Protein AF-A0A3B0VQV7-F1 (afdb_monomer_lite)

Radius of gyration: 23.27 Å; chains: 1; bounding box: 45×77×67 Å

Structure (mmCIF, N/CA/C/O backbone):
data_AF-A0A3B0VQV7-F1
#
_entry.id   AF-A0A3B0VQV7-F1
#
loop_
_atom_site.group_PDB
_atom_site.id
_atom_site.type_symbol
_atom_site.label_atom_id
_atom_site.label_alt_id
_atom_site.label_comp_id
_atom_site.label_asym_id
_atom_site.label_entity_id
_atom_site.label_seq_id
_atom_site.pdbx_PDB_ins_code
_atom_site.Cartn_x
_atom_site.Cartn_y
_atom_site.Cartn_z
_atom_site.occupancy
_atom_site.B_iso_or_equiv
_atom_site.auth_seq_id
_atom_site.auth_comp_id
_atom_site.auth_asym_id
_atom_site.auth_atom_id
_atom_site.pdbx_PDB_model_num
ATOM 1 N N . MET A 1 1 ? -0.113 -63.658 49.079 1.00 41.34 1 MET A N 1
ATOM 2 C CA . MET A 1 1 ? -1.237 -63.334 48.169 1.00 41.34 1 MET A CA 1
ATOM 3 C C . MET A 1 1 ? -1.286 -61.806 48.069 1.00 41.34 1 MET A C 1
ATOM 5 O O . MET A 1 1 ? -1.603 -61.178 49.062 1.00 41.34 1 MET A O 1
ATOM 9 N N . LYS A 1 2 ? -0.519 -61.213 47.140 1.00 42.28 2 LYS A N 1
ATOM 10 C CA . LYS A 1 2 ? -0.975 -60.594 45.868 1.00 42.28 2 LYS A CA 1
ATOM 11 C C . LYS A 1 2 ? 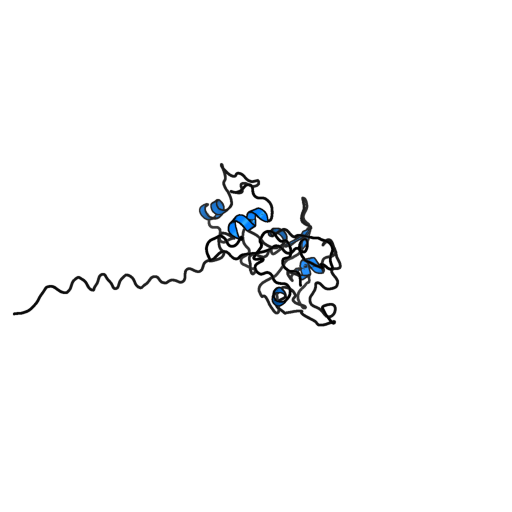-1.984 -59.447 46.095 1.00 42.28 2 LYS A C 1
ATOM 13 O O . LYS A 1 2 ? -3.132 -59.722 46.398 1.00 42.28 2 LYS A O 1
ATOM 18 N N . THR A 1 3 ? -1.515 -58.197 46.225 1.00 46.97 3 THR A N 1
ATOM 19 C CA . THR A 1 3 ? -1.390 -57.153 45.165 1.00 46.97 3 THR A CA 1
ATOM 20 C C . THR A 1 3 ? -2.726 -56.716 44.560 1.00 46.97 3 THR A C 1
ATOM 22 O O . THR A 1 3 ? -3.328 -57.483 43.816 1.00 46.97 3 THR A O 1
ATOM 25 N N . GLY A 1 4 ? -3.139 -55.467 44.812 1.00 47.09 4 GLY A N 1
ATOM 26 C CA . GLY A 1 4 ? -4.343 -54.893 44.203 1.00 47.09 4 GLY A CA 1
ATOM 27 C C . GLY A 1 4 ? -4.611 -53.427 44.553 1.00 47.09 4 GLY A C 1
ATOM 28 O O . GLY A 1 4 ? -5.712 -53.115 44.978 1.00 47.09 4 GLY A O 1
ATOM 29 N N . VAL A 1 5 ? -3.629 -52.530 44.399 1.00 54.12 5 VAL A N 1
ATOM 30 C CA . VAL A 1 5 ? -3.860 -51.068 44.421 1.00 54.12 5 VAL A CA 1
ATOM 31 C C . VAL A 1 5 ? -2.915 -50.402 43.417 1.00 54.12 5 VAL A C 1
ATOM 33 O O . VAL A 1 5 ? -1.968 -49.762 43.829 1.00 54.12 5 VAL A O 1
ATOM 36 N N . PHE A 1 6 ? -3.081 -50.617 42.107 1.00 49.22 6 PHE A N 1
ATOM 37 C CA . PHE A 1 6 ? -2.317 -49.886 41.072 1.00 49.22 6 PHE A CA 1
ATOM 38 C C . PHE A 1 6 ? -2.963 -50.038 39.680 1.00 49.22 6 PHE A C 1
ATOM 40 O O . PHE A 1 6 ? -2.326 -50.531 38.757 1.00 49.22 6 PHE A O 1
ATOM 47 N N . PHE A 1 7 ? -4.242 -49.676 39.496 1.00 48.25 7 PHE A N 1
ATOM 48 C CA . PHE A 1 7 ? -4.838 -49.740 38.143 1.00 48.25 7 PHE A CA 1
ATOM 49 C C . PHE A 1 7 ? -5.772 -48.594 37.730 1.00 48.25 7 PHE A C 1
ATOM 51 O O . PHE A 1 7 ? -6.340 -48.648 36.646 1.00 48.25 7 PHE A O 1
ATOM 58 N N . THR A 1 8 ? -5.906 -47.519 38.512 1.00 48.69 8 THR A N 1
ATOM 59 C CA . THR A 1 8 ? -6.786 -46.388 38.139 1.00 48.69 8 THR A CA 1
ATOM 60 C C . THR A 1 8 ? -6.057 -45.092 37.779 1.00 48.69 8 THR A C 1
ATOM 62 O O . THR A 1 8 ? -6.706 -44.140 37.364 1.00 48.69 8 THR A O 1
ATOM 65 N N . ALA A 1 9 ? -4.722 -45.043 37.845 1.00 46.47 9 ALA A N 1
ATOM 66 C CA . ALA A 1 9 ? -3.957 -43.816 37.580 1.00 46.47 9 ALA A CA 1
ATOM 67 C C . ALA A 1 9 ? -3.357 -43.704 36.161 1.00 46.47 9 ALA A C 1
ATOM 69 O O . ALA A 1 9 ? -2.722 -42.701 35.858 1.00 46.47 9 ALA A O 1
ATOM 70 N N . VAL A 1 10 ? -3.539 -44.700 35.282 1.00 49.69 10 VAL A N 1
ATOM 71 C CA . VAL A 1 10 ? -2.913 -44.690 33.937 1.00 49.69 10 VAL A CA 1
ATOM 72 C C . VAL A 1 10 ? -3.888 -44.265 32.829 1.00 49.69 10 VAL A C 1
ATOM 74 O O . VAL A 1 10 ? -3.460 -43.762 31.796 1.00 49.69 10 VAL A O 1
ATOM 77 N N . LEU A 1 11 ? -5.205 -44.360 33.050 1.00 46.31 11 LEU A N 1
ATOM 78 C CA . LEU A 1 11 ? -6.195 -43.999 32.024 1.00 46.31 11 LEU A CA 1
ATOM 79 C C . LEU A 1 11 ? -6.463 -42.482 31.932 1.00 46.31 11 LEU A C 1
ATOM 81 O O . LEU A 1 11 ? -6.941 -42.007 30.909 1.00 46.31 11 LEU A O 1
ATOM 85 N N . GLY A 1 12 ? -6.117 -41.712 32.970 1.00 42.81 12 GLY A N 1
ATOM 86 C CA . GLY A 1 12 ? -6.294 -40.253 32.992 1.00 42.81 12 GLY A CA 1
ATOM 87 C C . GLY A 1 12 ? -5.183 -39.457 32.297 1.00 42.81 12 GLY A C 1
ATOM 88 O O . GLY A 1 12 ? -5.377 -38.282 32.008 1.00 42.81 12 GLY A O 1
ATOM 89 N N . LEU A 1 13 ? -4.032 -40.077 32.009 1.00 47.97 13 LEU A N 1
ATOM 90 C CA . LEU A 1 13 ? -2.867 -39.378 31.445 1.00 47.97 13 LEU A CA 1
ATOM 91 C C . LEU A 1 13 ? -2.770 -39.489 29.911 1.00 47.97 13 LEU A C 1
ATOM 93 O O . LEU A 1 13 ? -2.028 -38.741 29.285 1.00 47.97 13 LEU A O 1
ATOM 97 N N . LEU A 1 14 ? -3.546 -40.384 29.289 1.00 46.53 14 LEU A N 1
ATOM 98 C CA . LEU A 1 14 ? -3.537 -40.612 27.835 1.00 46.53 14 LEU A CA 1
ATOM 99 C C . LEU A 1 14 ? -4.510 -39.717 27.045 1.00 46.53 14 LEU A C 1
ATOM 101 O O . LEU A 1 14 ? -4.493 -39.740 25.819 1.00 46.53 14 LEU A O 1
ATOM 105 N N . LEU A 1 15 ? -5.327 -38.901 27.719 1.00 49.12 15 LEU A N 1
ATOM 106 C CA . LEU A 1 15 ? -6.290 -37.987 27.081 1.00 49.12 15 LEU A CA 1
ATOM 107 C C . LEU A 1 15 ? -5.759 -36.559 26.855 1.00 49.12 15 LEU A C 1
ATOM 109 O O . LEU A 1 15 ? -6.485 -35.724 26.329 1.00 49.12 15 LEU A O 1
ATOM 113 N N . LEU A 1 16 ? -4.501 -36.273 27.207 1.00 50.09 16 LEU A N 1
ATOM 114 C CA . LEU A 1 16 ? -3.907 -34.932 27.084 1.00 50.09 16 LEU A CA 1
ATOM 115 C C . LEU A 1 16 ? -3.049 -34.723 25.820 1.00 50.09 16 LEU A C 1
ATOM 117 O O . LEU A 1 16 ? -2.469 -33.655 25.662 1.00 50.09 16 LEU A O 1
ATOM 121 N N . PHE A 1 17 ? -2.968 -35.701 24.910 1.00 48.53 17 PHE A N 1
ATOM 122 C CA . PHE A 1 17 ? -2.012 -35.679 23.786 1.00 48.53 17 PHE A CA 1
ATOM 123 C C . PHE A 1 17 ? -2.622 -35.591 22.373 1.00 48.53 17 PHE A C 1
ATOM 125 O O . PHE A 1 17 ? -1.922 -35.850 21.400 1.00 48.53 17 PHE A O 1
ATOM 132 N N . PHE A 1 18 ? -3.895 -35.204 22.223 1.00 49.91 18 PHE A N 1
ATOM 133 C CA . PHE A 1 18 ? -4.566 -35.186 20.907 1.00 49.91 18 PHE A CA 1
ATOM 134 C C . PHE A 1 18 ? -5.220 -33.857 20.513 1.00 49.91 18 PHE A C 1
ATOM 136 O O . PHE A 1 18 ? -6.260 -33.852 19.861 1.00 49.91 18 PHE A O 1
ATOM 143 N N . ILE A 1 19 ? -4.612 -32.718 20.853 1.00 54.81 19 ILE A N 1
ATOM 144 C CA . ILE A 1 19 ? -5.029 -31.438 20.254 1.00 54.81 19 ILE A CA 1
ATOM 145 C C . ILE A 1 19 ? -3.846 -30.501 19.991 1.00 54.81 19 ILE A C 1
ATOM 147 O O . ILE A 1 19 ? -3.893 -29.314 20.281 1.00 54.81 19 ILE A O 1
ATOM 151 N N . SER A 1 20 ? -2.769 -31.007 19.394 1.00 51.72 20 SER A N 1
ATOM 152 C CA . SER A 1 20 ? -1.866 -30.151 18.615 1.00 51.72 20 SER A CA 1
ATOM 153 C C . SER A 1 20 ? -2.365 -30.089 17.172 1.00 51.72 20 SER A C 1
ATOM 155 O O . SER A 1 20 ? -1.686 -30.509 16.238 1.00 51.72 20 SER A O 1
ATOM 157 N N . GLY A 1 21 ? -3.593 -29.591 16.996 1.00 48.25 21 GLY A N 1
ATOM 158 C CA . GLY A 1 21 ? -3.944 -28.960 15.733 1.00 48.25 21 GLY A CA 1
ATOM 159 C C . GLY A 1 21 ? -3.034 -27.748 15.596 1.00 48.25 21 GLY A C 1
ATOM 160 O O . GLY A 1 21 ? -2.920 -26.962 16.536 1.00 48.25 21 GLY A O 1
ATOM 161 N N . ALA A 1 22 ? -2.329 -27.629 14.476 1.00 49.59 22 ALA A N 1
ATOM 162 C CA . ALA A 1 22 ? -1.671 -26.377 14.157 1.00 49.59 22 ALA A CA 1
ATOM 163 C C . ALA A 1 22 ? -2.759 -25.292 14.174 1.00 49.59 22 ALA A C 1
ATOM 165 O O . ALA A 1 22 ? -3.700 -25.352 13.385 1.00 49.59 22 ALA A O 1
ATOM 166 N N . VAL A 1 23 ? -2.672 -24.353 15.115 1.00 42.53 23 VAL A N 1
ATOM 167 C CA . VAL A 1 23 ? -3.435 -23.109 15.041 1.00 42.53 23 VAL A CA 1
ATOM 168 C C . VAL A 1 23 ? -2.688 -22.273 14.023 1.00 42.53 23 VAL A C 1
ATOM 170 O O . VAL A 1 23 ? -1.598 -21.773 14.299 1.00 42.53 23 VAL A O 1
ATOM 173 N N . TRP A 1 24 ? -3.222 -22.221 12.812 1.00 44.25 24 TRP A N 1
ATOM 174 C CA . TRP A 1 24 ? -2.734 -21.298 11.810 1.00 44.25 24 TRP A CA 1
ATOM 175 C C . TRP A 1 24 ? -3.288 -19.940 12.241 1.00 44.25 24 TRP A C 1
ATOM 177 O O . TRP A 1 24 ? -4.488 -19.795 12.477 1.00 44.25 24 TRP A O 1
ATOM 187 N N . ALA A 1 25 ? -2.404 -18.975 12.493 1.00 47.88 25 ALA A N 1
ATOM 188 C CA . ALA A 1 25 ? -2.816 -17.596 12.706 1.00 47.88 25 ALA A CA 1
ATOM 189 C C . ALA A 1 25 ? -3.232 -17.053 11.339 1.00 47.88 25 ALA A C 1
ATOM 191 O O . ALA A 1 25 ? -2.455 -16.379 10.665 1.00 47.88 25 ALA A O 1
ATOM 192 N N . ASP A 1 26 ? -4.422 -17.442 10.894 1.00 52.44 26 ASP A N 1
ATOM 193 C CA . ASP A 1 26 ? -4.975 -17.021 9.620 1.00 52.44 26 ASP A CA 1
ATOM 194 C C . ASP A 1 26 ? -5.234 -15.510 9.718 1.00 52.44 26 ASP A C 1
ATOM 196 O O . ASP A 1 26 ? -6.220 -15.059 10.286 1.00 52.44 26 ASP A O 1
ATOM 200 N N . ALA A 1 27 ? -4.270 -14.727 9.231 1.00 60.09 27 ALA A N 1
ATOM 201 C CA . ALA A 1 27 ? -4.374 -13.303 8.923 1.00 60.09 27 ALA A CA 1
ATOM 202 C C . ALA A 1 27 ? -4.687 -12.309 10.066 1.00 60.09 27 ALA A C 1
ATOM 204 O O . ALA A 1 27 ? -5.164 -11.215 9.790 1.00 60.09 27 ALA A O 1
ATOM 205 N N . GLY A 1 28 ? -4.344 -12.577 11.332 1.00 72.12 28 GLY A N 1
ATOM 206 C CA . GLY A 1 28 ? -4.517 -11.569 12.399 1.00 72.12 28 GLY A CA 1
ATOM 207 C C . GLY A 1 28 ? -5.947 -10.980 12.422 1.00 72.12 28 GLY A C 1
ATOM 208 O O . GLY A 1 28 ? -6.891 -11.678 12.075 1.00 72.12 28 GLY A O 1
ATOM 209 N N . PRO A 1 29 ? -6.164 -9.713 12.808 1.00 81.44 29 PRO A N 1
ATOM 210 C CA . PRO A 1 29 ? -7.497 -9.099 12.748 1.00 81.44 29 PRO A CA 1
ATOM 211 C C . PRO A 1 29 ? -7.917 -8.623 11.339 1.00 81.44 29 PRO A C 1
ATOM 213 O O . PRO A 1 29 ? -8.959 -7.975 11.201 1.00 81.44 29 PRO A O 1
ATOM 216 N N . HIS A 1 30 ? -7.110 -8.888 10.303 1.00 85.94 30 HIS A N 1
ATOM 217 C CA . HIS A 1 30 ? -7.338 -8.386 8.948 1.00 85.94 30 HIS A CA 1
ATOM 218 C C . HIS A 1 30 ? -8.076 -9.421 8.094 1.00 85.94 30 HIS A C 1
ATOM 220 O O . HIS A 1 30 ? -7.511 -10.432 7.676 1.00 85.94 30 HIS A O 1
ATOM 226 N N . GLY A 1 31 ? -9.335 -9.133 7.771 1.00 82.81 31 GLY A N 1
ATOM 227 C CA . GLY A 1 31 ? -10.187 -10.041 7.004 1.00 82.81 31 GLY A CA 1
ATOM 228 C C . GLY A 1 31 ? -10.733 -11.217 7.809 1.00 82.81 31 GLY A C 1
ATOM 229 O O . GLY A 1 31 ? -10.646 -11.261 9.032 1.00 82.81 31 GLY A O 1
ATOM 230 N N . GLY A 1 32 ? -11.395 -12.147 7.112 1.00 78.31 32 GLY A N 1
ATOM 231 C CA . GLY A 1 32 ? -12.026 -13.307 7.753 1.00 78.31 32 GLY A CA 1
ATOM 232 C C . GLY A 1 32 ? -13.219 -12.960 8.652 1.00 78.31 32 GLY A C 1
ATOM 233 O O . GLY A 1 32 ? -13.565 -13.742 9.537 1.00 78.31 32 GLY A O 1
ATOM 234 N N . TYR A 1 33 ? -13.852 -11.799 8.448 1.00 83.56 33 TYR A N 1
ATOM 235 C CA . TYR A 1 33 ? -15.005 -11.390 9.246 1.00 83.56 33 TYR A CA 1
ATOM 236 C C . TYR A 1 33 ? -16.173 -12.355 9.057 1.00 83.56 33 TYR A C 1
ATOM 238 O O . TYR A 1 33 ? -16.560 -12.693 7.937 1.00 83.56 33 TYR A O 1
ATOM 246 N N . THR A 1 34 ? -16.742 -12.772 10.181 1.00 82.62 34 THR A N 1
ATOM 247 C CA . THR A 1 34 ? -18.000 -13.518 10.231 1.00 82.62 34 THR A CA 1
ATOM 248 C C . THR A 1 34 ? -19.103 -12.592 10.736 1.00 82.62 34 THR A C 1
ATOM 250 O O . THR A 1 34 ? -18.857 -11.423 11.031 1.00 82.62 34 THR A O 1
ATOM 253 N N . ASP A 1 35 ? -20.316 -13.110 10.898 1.00 79.81 35 ASP A N 1
ATOM 254 C CA . ASP A 1 35 ? -21.436 -12.335 11.441 1.00 79.81 35 ASP A CA 1
ATOM 255 C C . ASP A 1 35 ? -21.260 -11.963 12.933 1.00 79.81 35 ASP A C 1
ATOM 257 O O . ASP A 1 35 ? -22.113 -11.279 13.507 1.00 79.81 35 ASP A O 1
ATOM 261 N N . THR A 1 36 ? -20.178 -12.405 13.593 1.00 77.31 36 THR A N 1
ATOM 262 C CA . THR A 1 36 ? -19.868 -12.025 14.976 1.00 77.31 36 THR A CA 1
ATOM 263 C C . THR A 1 36 ? -19.058 -10.721 15.039 1.00 77.31 36 THR A C 1
AT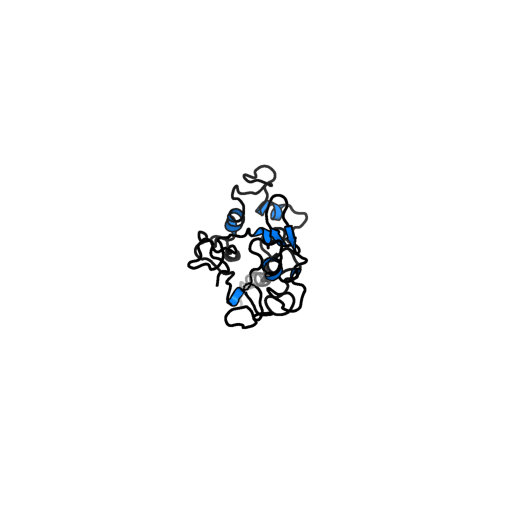OM 265 O O . THR A 1 36 ? -18.087 -10.540 14.303 1.00 77.31 36 THR A O 1
ATOM 268 N N . PRO A 1 37 ? -19.413 -9.789 15.943 1.00 77.94 37 PRO A N 1
ATOM 269 C CA . PRO A 1 37 ? -18.809 -8.457 15.974 1.00 77.94 37 PRO A CA 1
ATOM 270 C C . PRO A 1 37 ? -17.413 -8.421 16.611 1.00 77.94 37 PRO A C 1
ATOM 272 O O . PRO A 1 37 ? -16.779 -7.367 16.596 1.00 77.94 37 PRO A O 1
ATOM 275 N N . ASP A 1 38 ? -16.934 -9.523 17.190 1.00 85.31 38 ASP A N 1
ATOM 276 C CA . ASP A 1 38 ? -15.722 -9.533 18.018 1.00 85.31 38 ASP A CA 1
ATOM 277 C C . ASP A 1 38 ? -14.469 -9.150 17.219 1.00 85.31 38 ASP A C 1
ATOM 279 O O . ASP A 1 38 ? -13.666 -8.347 17.691 1.00 85.31 38 ASP A O 1
ATOM 283 N N . ALA A 1 39 ? -14.338 -9.644 15.983 1.00 85.62 39 ALA A N 1
ATOM 284 C CA . ALA A 1 39 ? -13.231 -9.279 15.095 1.00 85.62 39 ALA A CA 1
ATOM 285 C C . ALA A 1 39 ? -13.305 -7.803 14.666 1.00 85.62 39 ALA A C 1
ATOM 287 O O . ALA A 1 39 ? -12.296 -7.104 14.607 1.00 85.62 39 ALA A O 1
ATOM 288 N N . CYS A 1 40 ? -14.517 -7.288 14.442 1.00 90.06 40 CYS A N 1
ATOM 289 C CA . CYS A 1 40 ? -14.736 -5.876 14.134 1.00 90.06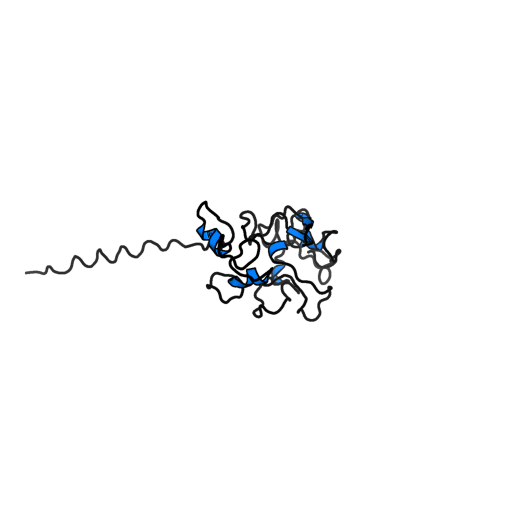 40 CYS A CA 1
ATOM 290 C C . CYS A 1 40 ? -14.342 -4.991 15.325 1.00 90.06 40 CYS A C 1
ATOM 292 O O . CYS A 1 40 ? -13.790 -3.907 15.140 1.00 90.06 40 CYS A O 1
ATOM 294 N N . ALA A 1 41 ? -14.606 -5.464 16.549 1.00 90.50 41 ALA A N 1
ATOM 295 C CA . ALA A 1 41 ? -14.323 -4.750 17.787 1.00 90.50 41 ALA A CA 1
ATOM 296 C C . ALA A 1 41 ? -12.821 -4.576 18.069 1.00 90.50 41 ALA A C 1
ATOM 298 O O . ALA A 1 41 ? -12.447 -3.712 18.871 1.00 90.50 41 ALA A O 1
ATOM 299 N N . THR A 1 42 ? -11.964 -5.348 17.388 1.00 89.31 42 THR A N 1
ATOM 300 C CA . THR A 1 42 ? -10.508 -5.190 17.445 1.00 89.31 42 THR A CA 1
ATOM 301 C C . THR A 1 42 ? -10.055 -3.832 16.919 1.00 89.31 42 THR A C 1
ATOM 303 O O . THR A 1 42 ? -9.107 -3.276 17.464 1.00 89.31 42 THR A O 1
ATOM 306 N N . CYS A 1 43 ? -10.747 -3.269 15.924 1.00 92.31 43 CYS A N 1
ATOM 307 C CA . CYS A 1 43 ? -10.421 -1.956 15.359 1.00 92.31 43 CYS A CA 1
ATOM 308 C C . CYS A 1 43 ? -11.521 -0.920 15.603 1.00 92.31 43 CYS A C 1
ATOM 310 O O . CYS A 1 43 ? -11.212 0.253 15.791 1.00 92.31 43 CYS A O 1
ATOM 312 N N . HIS A 1 44 ? -12.794 -1.327 15.634 1.00 94.00 44 HIS A N 1
ATOM 313 C CA . HIS A 1 44 ? -13.934 -0.416 15.701 1.00 94.00 44 HIS A CA 1
ATOM 314 C C . HIS A 1 44 ? -14.692 -0.476 17.033 1.00 94.00 44 HIS A C 1
ATOM 316 O O . HIS A 1 44 ? -14.987 -1.542 17.558 1.00 94.00 44 HIS A O 1
ATOM 322 N N . ARG A 1 45 ? -15.101 0.672 17.583 1.00 94.50 45 ARG A N 1
ATOM 323 C CA . ARG A 1 45 ? -15.925 0.760 18.802 1.00 94.50 45 ARG A CA 1
ATOM 324 C C . ARG A 1 45 ? -17.142 1.646 18.573 1.00 94.50 45 ARG A C 1
ATOM 326 O O . ARG A 1 45 ? -17.050 2.864 18.576 1.00 94.50 45 ARG A O 1
ATOM 333 N N . THR A 1 46 ? -18.319 1.039 18.457 1.00 92.94 46 THR A N 1
ATOM 334 C CA . THR A 1 46 ? -19.547 1.740 18.041 1.00 92.94 46 THR A CA 1
ATOM 335 C C . THR A 1 46 ? -19.935 2.934 18.916 1.00 92.94 46 THR A C 1
ATOM 337 O O . THR A 1 46 ? -20.348 3.959 18.387 1.00 92.94 46 THR A O 1
ATOM 340 N N . HIS A 1 47 ? -19.804 2.826 20.242 1.00 95.44 47 HIS A N 1
ATOM 341 C CA . HIS A 1 47 ? -20.242 3.882 21.172 1.00 95.44 47 HIS A CA 1
ATOM 342 C C . HIS A 1 47 ? -19.101 4.643 21.847 1.00 95.44 47 HIS A C 1
ATOM 344 O O . HIS A 1 47 ? -19.324 5.716 22.395 1.00 95.44 47 HIS A O 1
ATOM 350 N N . THR A 1 48 ? -17.902 4.065 21.872 1.00 96.31 48 THR A N 1
ATOM 351 C CA . THR A 1 48 ? -16.788 4.553 22.699 1.00 96.31 48 THR A CA 1
ATOM 352 C C . THR A 1 48 ? -15.512 4.744 21.892 1.00 96.31 48 THR A C 1
ATOM 354 O O . THR A 1 48 ? -14.433 4.753 22.476 1.00 96.31 48 THR A O 1
ATOM 357 N N . ALA A 1 49 ? -15.609 4.799 20.564 1.00 96.50 49 ALA A N 1
ATOM 358 C CA . ALA A 1 49 ? -14.461 5.073 19.716 1.00 96.50 49 ALA A CA 1
ATOM 359 C C . ALA A 1 49 ? -13.899 6.470 20.003 1.00 96.50 49 ALA A C 1
ATOM 361 O O . ALA A 1 49 ? -14.652 7.442 19.914 1.00 96.50 49 ALA A O 1
ATOM 362 N N . PRO A 1 50 ? -12.601 6.583 20.325 1.00 96.12 50 PRO A N 1
ATOM 363 C CA . PRO A 1 50 ? -11.932 7.874 20.409 1.00 96.12 50 PRO A CA 1
ATOM 364 C C . PRO A 1 50 ? -11.589 8.453 19.024 1.00 96.12 50 PRO A C 1
ATOM 366 O O . PRO A 1 50 ? -11.510 9.671 18.888 1.00 96.12 50 PRO A O 1
ATOM 369 N N . GLY A 1 51 ? -11.411 7.611 17.998 1.00 94.94 51 GLY A N 1
ATOM 370 C CA . GLY A 1 51 ? -10.990 8.033 16.663 1.00 94.94 51 GLY A CA 1
ATOM 371 C C . GLY A 1 51 ? -12.124 8.215 15.647 1.00 94.94 51 GLY A C 1
ATOM 372 O O . GLY A 1 51 ? -13.253 7.740 15.836 1.00 94.94 51 GLY A O 1
ATOM 373 N N . PRO A 1 52 ? -11.835 8.870 14.505 1.00 91.88 52 PRO A N 1
ATOM 374 C CA . PRO A 1 52 ? -12.777 8.971 13.395 1.00 91.88 52 PRO A CA 1
ATOM 375 C C . PRO A 1 52 ? -13.131 7.581 12.848 1.00 91.88 52 PRO A C 1
ATOM 377 O O . PRO A 1 52 ? -12.382 6.625 13.014 1.00 91.88 52 PRO A O 1
ATOM 380 N N . ARG A 1 53 ? -14.274 7.459 12.156 1.00 92.69 53 ARG A N 1
ATOM 381 C CA . ARG A 1 53 ? -14.750 6.179 11.575 1.00 92.69 53 ARG A CA 1
ATOM 382 C C . ARG A 1 53 ? -14.867 5.046 12.605 1.00 92.69 53 ARG A C 1
ATOM 384 O O . ARG A 1 53 ? -14.706 3.875 12.279 1.00 92.69 53 ARG A O 1
ATOM 391 N N . LEU A 1 54 ? -15.185 5.411 13.846 1.00 95.75 54 LEU A N 1
ATOM 392 C CA . LEU A 1 54 ? -15.332 4.496 14.972 1.00 95.75 54 LEU A CA 1
ATOM 393 C C . LEU A 1 54 ? -14.040 3.756 15.347 1.00 95.75 54 LEU A C 1
ATOM 395 O O . LEU A 1 54 ? -14.143 2.695 15.947 1.00 95.75 54 LEU A O 1
ATOM 399 N N . LEU A 1 55 ? -12.850 4.262 15.018 1.00 95.19 55 LEU A N 1
ATOM 400 C CA . LEU A 1 55 ? -11.603 3.594 15.397 1.00 95.19 55 LEU A CA 1
ATOM 401 C C . LEU A 1 55 ? -11.407 3.592 16.921 1.00 95.19 55 LEU A C 1
ATOM 403 O O . LEU A 1 55 ? -11.718 4.562 17.613 1.00 95.19 55 LEU A O 1
ATOM 407 N N . ASN A 1 56 ? -10.901 2.480 17.453 1.00 94.31 56 ASN A N 1
ATOM 408 C CA . ASN A 1 56 ? -10.684 2.248 18.884 1.00 94.31 56 ASN A CA 1
ATOM 409 C C . ASN A 1 56 ? -9.479 3.011 19.469 1.00 94.31 56 ASN A C 1
ATOM 411 O O . ASN A 1 56 ? -9.241 2.930 20.673 1.00 94.31 56 ASN A O 1
ATOM 415 N N . SER A 1 57 ? -8.766 3.755 18.628 1.00 94.75 57 SER A N 1
ATOM 416 C CA . SER A 1 57 ? -7.650 4.640 18.945 1.00 94.75 57 SER A CA 1
ATOM 417 C C . SER A 1 57 ? -7.861 5.974 18.221 1.00 94.75 57 SER A C 1
ATOM 419 O O . SER A 1 57 ? -8.510 6.017 17.177 1.00 94.75 57 SER A O 1
ATOM 421 N N . ASP A 1 58 ? -7.364 7.060 18.803 1.00 95.75 58 ASP A N 1
ATOM 422 C CA . ASP A 1 58 ? -7.300 8.397 18.208 1.00 95.75 58 ASP A CA 1
ATOM 423 C C . ASP A 1 58 ? -6.100 8.585 17.263 1.00 95.75 58 ASP A C 1
ATOM 425 O O . ASP A 1 58 ? -6.053 9.594 16.559 1.00 95.75 58 ASP A O 1
ATOM 429 N N . ALA A 1 59 ? -5.189 7.605 17.189 1.00 93.88 59 ALA A N 1
ATOM 430 C CA . ALA A 1 59 ? -4.108 7.552 16.210 1.00 93.88 59 ALA A CA 1
ATOM 431 C C . ALA A 1 59 ? -4.652 7.643 14.776 1.00 93.88 59 ALA A C 1
ATOM 433 O O . ALA A 1 59 ? -5.699 7.074 14.441 1.00 93.88 59 ALA A O 1
ATOM 434 N N . THR A 1 60 ? -3.929 8.348 13.904 1.00 90.69 60 THR A N 1
ATOM 435 C CA . THR A 1 60 ? -4.402 8.640 12.541 1.00 90.69 60 THR A CA 1
ATOM 436 C C . THR A 1 60 ? -3.439 8.155 11.464 1.00 90.69 60 THR A C 1
ATOM 438 O O . THR A 1 60 ? -2.232 8.077 11.667 1.00 90.69 60 THR A O 1
ATOM 441 N N . GLY A 1 61 ? -3.973 7.816 10.286 1.00 90.25 61 GLY A N 1
ATOM 442 C CA . GLY A 1 61 ? -3.152 7.358 9.160 1.00 90.25 61 GLY A CA 1
ATOM 443 C C . GLY A 1 61 ? -2.344 6.104 9.506 1.00 90.25 61 GLY A C 1
ATOM 444 O O . GLY A 1 61 ? -2.896 5.148 10.050 1.00 90.25 61 GLY A O 1
ATOM 445 N N . ASN A 1 62 ? -1.046 6.124 9.195 1.00 90.69 62 ASN A N 1
ATOM 446 C CA . ASN A 1 62 ? -0.130 5.009 9.461 1.00 90.69 62 ASN A CA 1
ATOM 447 C C . ASN A 1 62 ? 0.071 4.753 10.962 1.00 90.69 62 ASN A C 1
ATOM 449 O O . ASN A 1 62 ? 0.282 3.610 11.359 1.00 90.69 62 ASN A O 1
ATOM 453 N N . GLU A 1 63 ? -0.073 5.775 11.812 1.00 90.56 63 GLU A N 1
ATOM 454 C CA . GLU A 1 63 ? 0.077 5.641 13.267 1.00 90.56 63 GLU A CA 1
ATOM 455 C C . GLU A 1 63 ? -0.905 4.614 13.846 1.00 90.56 63 GLU A C 1
ATOM 457 O O . GLU A 1 63 ? -0.551 3.824 14.721 1.00 90.56 63 GLU A O 1
ATOM 462 N N . PHE A 1 64 ? -2.124 4.549 13.296 1.00 92.44 64 PHE A N 1
ATOM 463 C CA . PHE A 1 64 ? -3.098 3.535 13.691 1.00 92.44 64 PHE A CA 1
ATOM 464 C C . PHE A 1 64 ? -2.584 2.116 13.410 1.00 92.44 64 PHE A C 1
ATOM 466 O O . PHE A 1 64 ? -2.733 1.227 14.247 1.00 92.44 64 PHE A O 1
ATOM 473 N N . CYS A 1 65 ? -1.936 1.897 12.263 1.00 90.44 65 CYS A N 1
ATOM 474 C CA . CYS A 1 65 ? -1.349 0.607 11.895 1.00 90.44 65 CYS A CA 1
ATOM 475 C C . CYS A 1 65 ? -0.229 0.213 12.871 1.00 90.44 65 CYS A C 1
ATOM 477 O O . CYS A 1 65 ? -0.138 -0.942 13.297 1.00 90.44 65 CYS A O 1
ATOM 479 N N . TYR A 1 66 ? 0.576 1.190 13.293 1.00 89.00 66 TYR A N 1
ATOM 480 C CA . TYR A 1 66 ? 1.663 0.988 14.247 1.00 89.00 66 TYR A CA 1
ATOM 481 C C . TYR A 1 66 ? 1.190 0.692 15.674 1.00 89.00 66 TYR A C 1
ATOM 483 O O . TYR A 1 66 ? 1.965 0.149 16.454 1.00 89.00 66 TYR A O 1
ATOM 491 N N . THR A 1 67 ? -0.085 0.902 16.023 1.00 89.31 67 THR A N 1
ATOM 492 C CA . THR A 1 67 ? -0.623 0.421 17.316 1.00 89.31 67 THR A CA 1
ATOM 493 C C . THR A 1 67 ? -0.467 -1.094 17.494 1.00 89.31 67 THR A C 1
ATOM 495 O O . THR A 1 67 ? -0.363 -1.573 18.623 1.00 89.31 67 THR A O 1
ATOM 498 N N . CYS A 1 68 ? -0.413 -1.842 16.384 1.00 88.31 68 CYS A N 1
ATOM 499 C CA . CYS A 1 68 ? -0.154 -3.279 16.368 1.00 88.31 68 CYS A CA 1
ATOM 500 C C . CYS A 1 68 ? 1.204 -3.620 15.735 1.00 88.31 68 CYS A C 1
ATOM 502 O O . CYS A 1 68 ? 1.913 -4.489 16.240 1.00 88.31 68 CYS A O 1
ATOM 504 N N . HIS A 1 69 ? 1.583 -2.945 14.645 1.00 87.19 69 HIS A N 1
ATOM 505 C CA . HIS A 1 69 ? 2.756 -3.284 13.830 1.00 87.19 69 HIS A CA 1
ATOM 506 C C . HIS A 1 69 ? 4.072 -2.599 14.255 1.00 87.19 69 HIS A C 1
ATOM 508 O O . HIS A 1 69 ? 4.992 -2.481 13.453 1.00 87.19 69 HIS A O 1
ATOM 514 N N . ASN A 1 70 ? 4.190 -2.173 15.515 1.00 84.12 70 ASN A N 1
ATOM 515 C CA . ASN A 1 70 ? 5.387 -1.513 16.068 1.00 84.12 70 ASN A CA 1
ATOM 516 C C . ASN A 1 70 ? 6.432 -2.466 16.684 1.00 84.12 70 ASN A C 1
ATOM 518 O O . ASN A 1 70 ? 7.372 -2.012 17.328 1.00 84.12 70 ASN A O 1
ATOM 522 N N . GLY A 1 71 ? 6.231 -3.784 16.603 1.00 80.06 71 GLY A N 1
ATOM 523 C CA . GLY A 1 71 ? 7.143 -4.772 17.201 1.00 80.06 71 GLY A CA 1
ATOM 524 C C . GLY A 1 71 ? 7.033 -4.966 18.712 1.00 80.06 71 GLY A C 1
ATOM 525 O O . GLY A 1 71 ? 7.778 -5.765 19.272 1.00 80.06 71 GLY A O 1
ATOM 526 N N . THR A 1 72 ? 6.082 -4.304 19.374 1.00 78.88 72 THR A N 1
ATOM 527 C CA . THR A 1 72 ? 5.794 -4.496 20.810 1.00 78.88 72 THR A CA 1
ATOM 528 C C . THR A 1 72 ? 4.605 -5.429 21.076 1.00 78.88 72 THR A C 1
ATOM 530 O O . THR A 1 72 ? 4.330 -5.776 22.225 1.00 78.88 72 THR A O 1
ATOM 533 N N . GLY A 1 73 ? 3.895 -5.840 20.018 1.00 67.56 73 GLY A N 1
ATOM 534 C CA . GLY A 1 73 ? 2.764 -6.767 20.076 1.00 67.56 73 GLY A CA 1
ATOM 535 C C . GLY A 1 73 ? 3.158 -8.227 20.340 1.00 67.56 73 GLY A C 1
ATOM 536 O O . GLY A 1 73 ? 4.316 -8.563 20.580 1.00 67.56 73 GLY A O 1
ATOM 537 N N . ALA A 1 74 ? 2.174 -9.130 20.290 1.00 66.00 74 ALA A N 1
ATOM 538 C CA . ALA A 1 74 ? 2.433 -10.570 20.354 1.00 66.00 74 ALA A CA 1
ATOM 539 C C . ALA A 1 74 ? 3.407 -10.999 19.238 1.00 66.00 74 ALA A C 1
ATOM 541 O O . ALA A 1 74 ? 3.348 -10.450 18.142 1.00 66.00 74 ALA A O 1
ATOM 542 N N . SER A 1 75 ? 4.240 -12.026 19.472 1.00 58.88 75 SER A N 1
ATOM 543 C CA . SER A 1 75 ? 5.267 -12.500 18.514 1.00 58.88 75 SER A CA 1
ATOM 544 C C . SER A 1 75 ? 4.771 -12.821 17.096 1.00 58.88 75 SER A C 1
ATOM 546 O O . SER A 1 75 ? 5.594 -13.004 16.207 1.00 58.88 75 SER A O 1
ATOM 548 N N . ALA A 1 76 ? 3.459 -12.929 16.877 1.00 69.56 76 ALA A N 1
ATOM 549 C CA . ALA A 1 76 ? 2.867 -13.187 15.569 1.00 69.56 76 ALA A CA 1
ATOM 550 C C . ALA A 1 76 ? 2.597 -11.918 14.733 1.00 69.56 76 ALA A C 1
ATOM 552 O O . ALA A 1 76 ? 2.301 -12.047 13.547 1.00 69.56 76 ALA A O 1
ATOM 553 N N . THR A 1 77 ? 2.676 -10.710 15.305 1.00 79.75 77 THR A N 1
ATOM 554 C CA . THR A 1 77 ? 2.436 -9.471 14.551 1.00 79.75 77 THR A CA 1
ATOM 555 C C . THR A 1 77 ? 3.723 -9.024 13.853 1.00 79.75 77 THR A C 1
ATOM 557 O O . THR A 1 77 ? 4.706 -8.741 14.540 1.00 79.75 77 THR A O 1
ATOM 560 N N . PRO A 1 78 ? 3.757 -8.940 12.509 1.00 79.31 78 PRO A N 1
ATOM 561 C CA . PRO A 1 78 ? 4.946 -8.485 11.802 1.00 79.31 78 PRO A CA 1
ATOM 562 C C . PRO A 1 78 ? 5.206 -7.008 12.102 1.00 79.31 78 PRO A C 1
ATOM 564 O O . PRO A 1 78 ? 4.265 -6.218 12.188 1.00 79.31 78 PRO A O 1
ATOM 567 N N . VAL A 1 79 ? 6.474 -6.629 12.219 1.00 81.19 79 VAL A N 1
ATOM 568 C CA . VAL A 1 79 ? 6.862 -5.214 12.180 1.00 81.19 79 VAL A CA 1
ATOM 569 C C . VAL A 1 79 ? 6.895 -4.781 10.727 1.00 81.19 79 VAL A C 1
ATOM 571 O O . VAL A 1 79 ? 7.415 -5.507 9.877 1.00 81.19 79 VAL A O 1
ATOM 574 N N . VAL A 1 80 ? 6.311 -3.624 10.446 1.00 81.62 80 VAL A N 1
ATOM 575 C CA . VAL A 1 80 ? 6.211 -3.078 9.092 1.00 81.62 80 VAL A CA 1
ATOM 576 C C . VAL A 1 80 ? 6.673 -1.629 9.102 1.00 81.62 80 VAL A C 1
ATOM 578 O O . VAL A 1 80 ? 6.530 -0.948 10.114 1.00 81.62 80 VAL A O 1
ATOM 581 N N . SER A 1 81 ? 7.188 -1.168 7.968 1.00 82.94 81 SER A N 1
ATOM 582 C CA . SER A 1 81 ? 7.444 0.247 7.706 1.00 82.94 81 SER A CA 1
ATOM 583 C C . SER A 1 81 ? 6.653 0.673 6.472 1.00 82.94 81 SER A C 1
ATOM 585 O O . SER A 1 81 ? 6.192 -0.169 5.690 1.00 82.94 81 SER A O 1
ATOM 587 N N . THR A 1 82 ? 6.447 1.976 6.329 1.00 86.12 82 THR A N 1
ATOM 588 C CA . THR A 1 82 ? 5.847 2.537 5.124 1.00 86.12 82 THR A CA 1
ATOM 589 C C . THR A 1 82 ? 6.878 2.634 3.999 1.00 86.12 82 THR A C 1
ATOM 591 O O . THR A 1 82 ? 8.077 2.690 4.244 1.00 86.12 82 THR A O 1
ATOM 594 N N . HIS A 1 83 ? 6.407 2.670 2.755 1.00 88.31 83 HIS A N 1
ATOM 595 C CA . HIS A 1 83 ? 7.249 3.016 1.618 1.00 88.31 83 HIS A CA 1
ATOM 596 C C . HIS A 1 83 ? 7.455 4.540 1.620 1.00 88.31 83 HIS A C 1
ATOM 598 O O . HIS A 1 83 ? 6.521 5.291 1.315 1.00 88.31 83 HIS A O 1
ATOM 604 N N . ALA A 1 84 ? 8.646 4.987 2.014 1.00 88.69 84 ALA A N 1
ATOM 605 C CA . ALA A 1 84 ? 8.981 6.395 2.213 1.00 88.69 84 ALA A CA 1
ATOM 606 C C . ALA A 1 84 ? 10.493 6.637 2.127 1.00 88.69 84 ALA A C 1
ATOM 608 O O . ALA A 1 84 ? 11.277 5.705 2.264 1.00 88.69 84 ALA A O 1
ATOM 609 N N . ASN A 1 85 ? 10.897 7.887 1.898 1.00 87.88 85 ASN A N 1
ATOM 610 C CA . ASN A 1 85 ? 12.309 8.275 1.797 1.00 87.88 85 ASN A CA 1
ATOM 611 C C . ASN A 1 85 ? 12.659 9.558 2.570 1.00 87.88 85 ASN A C 1
ATOM 613 O O . ASN A 1 85 ? 13.714 10.151 2.339 1.00 87.88 85 ASN A O 1
ATOM 617 N N . THR A 1 86 ? 11.764 10.023 3.438 1.00 88.94 86 THR A N 1
ATOM 618 C CA . THR A 1 86 ? 11.894 11.276 4.194 1.00 88.94 86 THR A CA 1
ATOM 619 C C . THR A 1 86 ? 13.081 11.245 5.154 1.00 88.94 86 THR A C 1
ATOM 621 O O . THR A 1 86 ? 13.744 12.272 5.302 1.00 88.94 86 THR A O 1
ATOM 624 N N . ASP A 1 87 ? 13.402 10.076 5.713 1.00 86.88 87 ASP A N 1
ATOM 625 C CA . ASP A 1 87 ? 14.573 9.865 6.576 1.00 86.88 87 ASP A CA 1
ATOM 626 C C . ASP A 1 87 ? 15.711 9.093 5.884 1.00 86.88 87 ASP A C 1
ATOM 628 O O . ASP A 1 87 ? 16.764 8.847 6.477 1.00 86.88 87 ASP A O 1
ATOM 632 N N . PHE A 1 88 ? 15.551 8.762 4.598 1.00 85.19 88 PHE A N 1
ATOM 633 C CA . PHE A 1 88 ? 16.556 8.020 3.847 1.00 85.19 88 PHE A CA 1
ATOM 634 C C . PHE A 1 88 ? 17.722 8.921 3.416 1.00 85.19 88 PHE A C 1
ATOM 636 O O . PHE A 1 88 ? 17.582 9.853 2.614 1.00 85.19 88 PHE A O 1
ATOM 643 N N . ALA A 1 89 ? 18.917 8.628 3.933 1.00 82.19 89 ALA A N 1
ATOM 644 C CA . ALA A 1 89 ? 20.118 9.374 3.589 1.00 82.19 89 ALA A CA 1
ATOM 645 C C . ALA A 1 89 ? 20.489 9.173 2.109 1.00 82.19 89 ALA A C 1
ATOM 647 O O . ALA A 1 89 ? 20.772 8.060 1.676 1.00 82.19 89 ALA A O 1
ATOM 648 N N . ASN A 1 90 ? 20.621 10.277 1.366 1.00 82.19 90 ASN A N 1
ATOM 649 C CA . ASN A 1 90 ? 20.945 10.302 -0.070 1.00 82.19 90 ASN A CA 1
ATOM 650 C C . ASN A 1 90 ? 19.817 9.813 -0.996 1.00 82.19 90 ASN A C 1
ATOM 652 O O . ASN A 1 90 ? 20.105 9.254 -2.054 1.00 82.19 90 ASN A O 1
ATOM 656 N N . SER A 1 91 ? 18.554 10.061 -0.637 1.00 80.00 91 SER A N 1
ATOM 657 C CA . SER A 1 91 ? 17.427 9.857 -1.553 1.00 80.00 91 SER A CA 1
ATOM 658 C C . SER A 1 91 ? 17.649 10.565 -2.897 1.00 80.00 91 SER A C 1
ATOM 660 O O . SER A 1 91 ? 18.075 11.724 -2.961 1.00 80.00 91 SER A O 1
ATOM 662 N N . ALA A 1 92 ? 17.405 9.836 -3.989 1.00 79.94 92 ALA A N 1
ATOM 663 C CA . ALA A 1 92 ? 17.516 10.364 -5.348 1.00 79.94 92 ALA A CA 1
ATOM 664 C C . ALA A 1 92 ? 16.221 11.075 -5.780 1.00 79.94 92 ALA A C 1
ATOM 666 O O . ALA A 1 92 ? 16.245 11.990 -6.607 1.00 79.94 92 ALA A O 1
ATOM 667 N N . GLU A 1 93 ? 15.094 10.664 -5.205 1.00 80.62 93 GLU A N 1
ATOM 668 C CA . GLU A 1 93 ? 13.757 11.184 -5.443 1.00 80.62 93 GLU A CA 1
ATOM 669 C C . GLU A 1 93 ? 13.411 12.319 -4.468 1.00 80.62 93 GLU A C 1
ATOM 671 O O . GLU A 1 93 ? 14.027 12.498 -3.418 1.00 80.62 93 GLU A O 1
ATOM 676 N N . ALA A 1 94 ? 12.372 13.091 -4.799 1.00 86.06 94 ALA A N 1
ATOM 677 C CA . ALA A 1 94 ? 11.796 14.036 -3.847 1.00 86.06 94 ALA A CA 1
ATOM 678 C C . ALA A 1 94 ? 11.247 13.302 -2.611 1.00 86.06 94 ALA A C 1
ATOM 680 O O . ALA A 1 94 ? 10.811 12.157 -2.716 1.00 86.06 94 ALA A O 1
ATOM 681 N N . ALA A 1 95 ? 11.232 13.989 -1.466 1.00 88.94 95 ALA A N 1
ATOM 682 C CA . ALA A 1 95 ? 10.724 13.441 -0.213 1.00 88.94 95 ALA A CA 1
ATOM 683 C C . ALA A 1 95 ? 9.248 13.005 -0.328 1.00 88.94 95 ALA A C 1
ATOM 685 O O . ALA A 1 95 ? 8.402 13.796 -0.760 1.00 88.94 95 ALA A O 1
ATOM 686 N N . PHE A 1 96 ? 8.932 11.778 0.088 1.00 88.12 96 PHE A N 1
ATOM 687 C CA . PHE A 1 96 ? 7.582 11.220 0.109 1.00 88.12 96 PHE A CA 1
ATOM 688 C C . PHE A 1 96 ? 7.400 10.190 1.231 1.00 88.12 96 PHE A C 1
ATOM 690 O O . PHE A 1 96 ? 8.361 9.593 1.708 1.00 88.12 96 PHE A O 1
ATOM 697 N N . SER A 1 97 ? 6.138 9.956 1.597 1.00 89.56 97 SER A N 1
ATOM 698 C CA . SER A 1 97 ? 5.708 8.867 2.477 1.00 89.56 97 SER A CA 1
ATOM 699 C C . SER A 1 97 ? 4.322 8.396 2.047 1.00 89.56 97 SER A C 1
ATOM 701 O O . SER A 1 97 ? 3.411 9.211 1.856 1.00 89.56 97 SER A O 1
ATOM 703 N N . LEU A 1 98 ? 4.165 7.090 1.818 1.00 91.00 98 LEU A N 1
ATOM 704 C CA . LEU A 1 98 ? 2.878 6.503 1.449 1.00 91.00 98 LEU A CA 1
ATOM 705 C C . LEU A 1 98 ? 2.037 6.175 2.687 1.00 91.00 98 LEU A C 1
ATOM 707 O O . LEU A 1 98 ? 2.543 5.935 3.781 1.00 91.00 98 LEU A O 1
ATOM 711 N N . ALA A 1 99 ? 0.717 6.118 2.521 1.00 92.56 99 ALA A N 1
ATOM 712 C CA . ALA A 1 99 ? -0.156 5.536 3.531 1.00 92.56 99 ALA A CA 1
ATOM 713 C C . ALA A 1 99 ? -0.269 4.017 3.333 1.00 92.56 99 ALA A C 1
ATOM 715 O O . ALA A 1 99 ? -0.465 3.553 2.209 1.00 92.56 99 ALA A O 1
ATOM 716 N N . CYS A 1 100 ? -0.271 3.230 4.416 1.00 91.94 100 CYS A N 1
ATOM 717 C CA . CYS A 1 100 ? -0.415 1.768 4.351 1.00 91.94 100 CYS A CA 1
ATOM 718 C C . CYS A 1 100 ? -1.663 1.351 3.549 1.00 91.94 100 CYS A C 1
ATOM 720 O O . CYS A 1 100 ? -1.646 0.384 2.789 1.00 91.94 100 CYS A O 1
ATOM 722 N N . THR A 1 101 ? -2.744 2.128 3.678 1.00 93.75 101 THR A N 1
ATOM 723 C CA . THR A 1 101 ? -4.037 1.888 3.013 1.00 93.75 101 THR A CA 1
ATOM 724 C C . THR A 1 101 ? -4.062 2.228 1.521 1.00 93.75 101 THR A C 1
ATOM 726 O O . THR A 1 101 ? -5.055 1.938 0.853 1.00 93.75 101 THR A O 1
ATOM 729 N N . GLN A 1 102 ? -2.986 2.799 0.966 1.00 95.25 102 GLN A N 1
ATOM 730 C CA . GLN A 1 102 ? -2.848 2.923 -0.485 1.00 95.25 102 GLN A CA 1
ATOM 731 C C . GLN A 1 102 ? -2.652 1.554 -1.141 1.00 95.25 102 GLN A C 1
ATOM 733 O O . GLN A 1 102 ? -3.188 1.327 -2.226 1.00 95.25 102 GLN A O 1
ATOM 738 N N . CYS A 1 103 ? -1.960 0.638 -0.455 1.00 94.12 103 CYS A N 1
ATOM 739 C CA . CYS A 1 103 ? -1.634 -0.693 -0.966 1.00 94.12 103 CYS A CA 1
ATOM 740 C C . CYS A 1 103 ? -2.371 -1.815 -0.234 1.00 94.12 103 CYS A C 1
ATOM 742 O O . CYS A 1 103 ? -2.712 -2.800 -0.874 1.00 94.12 103 CYS A O 1
ATOM 744 N N . HIS A 1 104 ? -2.648 -1.681 1.065 1.00 93.38 104 HIS A N 1
ATOM 745 C CA . HIS A 1 104 ? -3.276 -2.724 1.883 1.00 93.38 104 HIS A CA 1
ATOM 746 C C . HIS A 1 104 ? -4.754 -2.441 2.170 1.00 93.38 104 HIS A C 1
ATOM 748 O O . HIS A 1 104 ? -5.170 -1.293 2.353 1.00 93.38 104 HIS A O 1
ATOM 754 N N . ASP A 1 105 ? -5.566 -3.495 2.224 1.00 92.44 105 ASP A N 1
ATOM 755 C CA . ASP A 1 105 ? -6.924 -3.434 2.755 1.00 92.44 105 ASP A CA 1
ATOM 756 C C . ASP A 1 105 ? -6.957 -4.018 4.172 1.00 92.44 105 ASP A C 1
ATOM 758 O O . ASP A 1 105 ? -6.820 -5.234 4.317 1.00 92.44 105 ASP A O 1
ATOM 762 N N . PRO A 1 106 ? -7.159 -3.209 5.229 1.00 90.88 106 PRO A N 1
ATOM 763 C CA . PRO A 1 106 ? -7.271 -3.741 6.584 1.00 90.88 106 PRO A CA 1
ATOM 764 C C . PRO A 1 106 ? -8.494 -4.652 6.751 1.00 90.88 106 PRO A C 1
ATOM 766 O O . PRO A 1 106 ? -8.511 -5.466 7.669 1.00 90.88 106 PRO A O 1
ATOM 769 N N . HIS A 1 107 ? -9.484 -4.576 5.852 1.00 90.62 107 HIS A N 1
ATOM 770 C CA . HIS A 1 107 ? -10.591 -5.526 5.827 1.00 90.62 107 HIS A CA 1
ATOM 771 C C . HIS A 1 107 ? -10.252 -6.854 5.129 1.00 90.62 107 HIS A C 1
ATOM 773 O O . HIS A 1 107 ? -11.097 -7.746 5.063 1.00 90.62 107 HIS A O 1
ATOM 779 N N . GLY A 1 108 ? -9.022 -6.998 4.633 1.00 87.75 108 GLY A N 1
ATOM 780 C CA . GLY A 1 108 ? -8.493 -8.196 4.000 1.00 87.75 108 GLY A CA 1
ATOM 781 C C . GLY A 1 108 ? -8.704 -8.262 2.486 1.00 87.75 108 GLY A C 1
ATOM 782 O O . GLY A 1 108 ? -9.610 -7.660 1.916 1.00 87.75 108 GLY A O 1
ATOM 783 N N . ASN A 1 109 ? -7.857 -9.062 1.838 1.00 87.44 109 ASN A N 1
ATOM 784 C CA . ASN A 1 109 ? -8.030 -9.528 0.465 1.00 87.44 109 ASN A CA 1
ATOM 785 C C . ASN A 1 109 ? -7.515 -10.969 0.380 1.00 87.44 109 ASN A C 1
ATOM 787 O O . ASN A 1 109 ? -6.309 -11.195 0.401 1.00 87.44 109 ASN A O 1
ATOM 791 N N . ALA A 1 110 ? -8.421 -11.945 0.302 1.00 83.25 110 ALA A N 1
ATOM 792 C CA . ALA A 1 110 ? -8.054 -13.363 0.280 1.00 83.25 110 ALA A CA 1
ATOM 793 C C . ALA A 1 110 ? -7.400 -13.809 -1.042 1.00 83.25 110 ALA A C 1
ATOM 795 O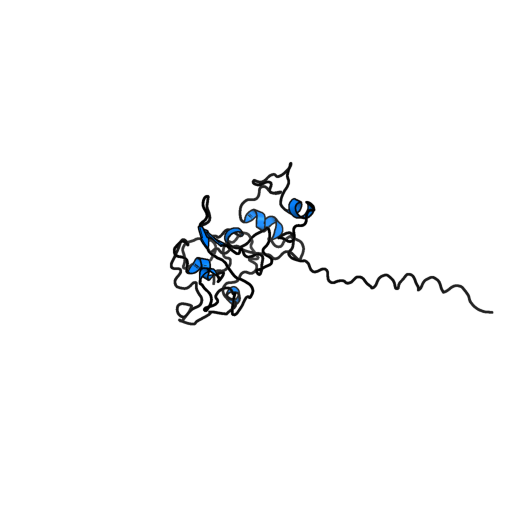 O . ALA A 1 110 ? -6.781 -14.870 -1.092 1.00 83.25 110 ALA A O 1
ATOM 796 N N . SER A 1 111 ? -7.535 -13.015 -2.105 1.00 87.06 111 SER A N 1
ATOM 797 C CA . SER A 1 111 ? -6.993 -13.319 -3.433 1.00 87.06 111 SER A CA 1
ATOM 798 C C . SER A 1 111 ? -5.579 -12.774 -3.642 1.00 87.06 111 SER A C 1
ATOM 800 O O . SER A 1 111 ? -4.976 -13.060 -4.673 1.00 87.06 111 SER A O 1
ATOM 802 N N . ALA A 1 112 ? -5.054 -11.986 -2.700 1.00 90.69 112 ALA A N 1
ATOM 803 C CA . ALA A 1 112 ? -3.734 -11.378 -2.787 1.00 90.69 112 ALA A CA 1
ATOM 804 C C . ALA A 1 112 ? -2.889 -11.699 -1.551 1.00 90.69 112 ALA A C 1
ATOM 806 O O . ALA A 1 112 ? -3.385 -11.802 -0.428 1.00 90.69 112 ALA A O 1
ATOM 807 N N . LEU A 1 113 ? -1.579 -11.814 -1.751 1.00 91.12 113 LEU A N 1
ATOM 808 C CA . LEU A 1 113 ? -0.628 -11.899 -0.655 1.00 91.12 113 LEU A CA 1
ATOM 809 C C . LEU A 1 113 ? -0.671 -10.613 0.173 1.00 91.12 113 LEU A C 1
ATOM 811 O O . LEU A 1 113 ? -0.837 -9.514 -0.357 1.00 91.12 113 LEU A O 1
ATOM 815 N N . ALA A 1 114 ? -0.485 -10.766 1.486 1.00 88.44 114 ALA A N 1
ATOM 816 C CA . ALA A 1 114 ? -0.356 -9.658 2.430 1.00 88.44 114 ALA A CA 1
ATOM 817 C C . ALA A 1 114 ? -1.477 -8.610 2.311 1.00 88.44 114 ALA A C 1
ATOM 819 O O . ALA A 1 114 ? -1.198 -7.417 2.377 1.00 88.44 114 ALA A O 1
ATOM 820 N N . ILE A 1 115 ? -2.733 -9.038 2.123 1.00 90.31 115 ILE A N 1
ATOM 821 C CA . ILE A 1 115 ? -3.924 -8.167 2.092 1.00 90.31 115 ILE A CA 1
ATOM 822 C C . ILE A 1 115 ? -3.807 -6.979 1.117 1.00 90.31 115 ILE A C 1
ATOM 824 O O . ILE A 1 115 ? -4.424 -5.935 1.329 1.00 90.31 115 ILE A O 1
ATOM 828 N N . VAL A 1 116 ? -3.004 -7.110 0.056 1.00 93.31 116 VAL A N 1
ATOM 829 C CA . VAL A 1 116 ? -2.858 -6.069 -0.969 1.00 93.31 116 VAL A CA 1
ATOM 830 C C . VAL A 1 116 ? -4.205 -5.836 -1.653 1.00 93.31 116 VAL A C 1
ATOM 832 O O . VAL A 1 116 ? -4.910 -6.783 -1.986 1.00 93.31 116 VAL A O 1
ATOM 835 N N . ARG A 1 117 ? -4.589 -4.577 -1.854 1.00 94.94 117 ARG A N 1
ATOM 836 C CA . ARG A 1 117 ? -5.844 -4.184 -2.504 1.00 94.94 117 ARG A CA 1
ATOM 837 C C . ARG A 1 117 ? -5.829 -4.616 -3.965 1.00 94.94 117 ARG A C 1
ATOM 839 O O . ARG A 1 117 ? -4.836 -4.421 -4.655 1.00 94.94 117 ARG A O 1
ATOM 846 N N . GLU A 1 118 ? -6.967 -5.088 -4.465 1.00 95.00 118 GLU A N 1
ATOM 847 C CA . GLU A 1 118 ? -7.164 -5.263 -5.911 1.00 95.00 118 GLU A CA 1
ATOM 848 C C . GLU A 1 118 ? -7.085 -3.913 -6.645 1.00 95.00 118 GLU A C 1
ATOM 850 O O . GLU A 1 118 ? -6.533 -3.821 -7.734 1.00 95.00 118 GLU A O 1
ATOM 855 N N . TYR A 1 119 ? -7.577 -2.838 -6.025 1.00 95.69 119 TYR A N 1
ATOM 856 C CA . TYR A 1 119 ? -7.464 -1.478 -6.550 1.00 95.69 119 TYR A CA 1
ATOM 857 C C . TYR A 1 119 ? -6.663 -0.612 -5.580 1.00 95.69 119 TYR A C 1
ATOM 859 O O . TYR A 1 119 ? -7.174 -0.174 -4.539 1.00 95.69 119 TYR A O 1
ATOM 867 N N . VAL A 1 120 ? -5.396 -0.391 -5.924 1.00 96.25 120 VAL A N 1
ATOM 868 C CA . VAL A 1 120 ? -4.466 0.429 -5.141 1.00 96.25 120 VAL A CA 1
ATOM 869 C C . VAL A 1 120 ? -4.705 1.908 -5.403 1.00 96.25 120 VAL A C 1
ATOM 871 O O . VAL A 1 120 ? -5.126 2.290 -6.494 1.00 96.25 120 VAL A O 1
ATOM 874 N N . GLN A 1 121 ? -4.445 2.754 -4.410 1.00 95.81 121 GLN A N 1
ATOM 875 C CA . GLN A 1 121 ? -4.570 4.205 -4.547 1.00 95.81 121 GLN A CA 1
ATOM 876 C C . GLN A 1 121 ? -3.235 4.805 -4.998 1.00 95.81 121 GLN A C 1
ATOM 878 O O . GLN A 1 121 ? -2.345 5.035 -4.180 1.00 95.81 121 GLN A O 1
ATOM 883 N N . VAL A 1 122 ? -3.118 5.095 -6.295 1.00 94.62 122 VAL A N 1
ATOM 884 C CA . VAL A 1 122 ? -1.939 5.767 -6.876 1.00 94.62 122 VAL A CA 1
ATOM 885 C C . VAL A 1 122 ? -1.884 7.251 -6.506 1.00 94.62 122 VAL A C 1
ATOM 887 O O . VAL A 1 122 ? -0.824 7.858 -6.509 1.00 94.62 122 VAL A O 1
ATOM 890 N N . GLN A 1 123 ? -3.025 7.841 -6.143 1.00 92.06 123 GLN A N 1
ATOM 891 C CA . GLN A 1 123 ? -3.097 9.142 -5.482 1.00 92.06 123 GLN A CA 1
ATOM 892 C C . GLN A 1 123 ? -4.073 9.053 -4.316 1.00 92.06 123 GLN A C 1
ATOM 894 O O . GLN A 1 123 ? -5.256 8.775 -4.517 1.00 92.06 123 GLN A O 1
ATOM 899 N N . ALA A 1 124 ? -3.587 9.320 -3.106 1.00 86.06 124 ALA A N 1
ATOM 900 C CA . ALA A 1 124 ? -4.440 9.496 -1.939 1.00 86.06 124 ALA A CA 1
ATOM 901 C C . ALA A 1 124 ? -5.124 10.878 -1.958 1.00 86.06 124 ALA A C 1
ATOM 903 O O . ALA A 1 124 ? -4.672 11.813 -2.618 1.00 86.06 124 ALA A O 1
ATOM 904 N N . GLY A 1 125 ? -6.220 11.027 -1.212 1.00 84.75 125 GLY A N 1
ATOM 905 C CA . GLY A 1 125 ? -6.915 12.307 -1.052 1.00 84.75 125 GLY A CA 1
ATOM 906 C C . GLY A 1 125 ? -8.424 12.155 -0.884 1.00 84.75 125 GLY A C 1
ATOM 907 O O . GLY A 1 125 ? -8.942 11.050 -0.746 1.00 84.75 125 GLY A O 1
ATOM 908 N N . ALA A 1 126 ? -9.148 13.278 -0.913 1.00 82.88 126 ALA A N 1
ATOM 909 C CA . ALA A 1 126 ? -10.615 13.288 -0.824 1.00 82.88 126 ALA A CA 1
ATOM 910 C C . ALA A 1 126 ? -11.301 12.638 -2.043 1.00 82.88 126 ALA A C 1
ATOM 912 O O . ALA A 1 126 ? -12.462 12.239 -1.976 1.00 82.88 126 ALA A O 1
ATOM 913 N N . SER A 1 127 ? -10.590 12.540 -3.164 1.00 88.19 127 SER A N 1
ATOM 914 C CA . SER A 1 127 ? -11.016 11.837 -4.373 1.00 88.19 127 SER A CA 1
ATOM 915 C C . SER A 1 127 ? -9.825 11.028 -4.882 1.00 88.19 127 SER A C 1
ATOM 917 O O . SER A 1 127 ? -9.083 11.521 -5.729 1.00 88.19 127 SER A O 1
ATOM 919 N N . PRO A 1 128 ? -9.572 9.846 -4.290 1.00 91.50 128 PRO A N 1
ATOM 920 C CA . PRO A 1 128 ? -8.383 9.073 -4.602 1.00 91.50 128 PRO A CA 1
ATOM 921 C C . PRO A 1 128 ? -8.451 8.527 -6.030 1.00 91.50 128 PRO A C 1
ATOM 923 O O . PRO A 1 128 ? -9.501 8.059 -6.479 1.00 91.50 128 PRO A O 1
ATOM 926 N N . VAL A 1 129 ? -7.318 8.554 -6.729 1.00 95.31 129 VAL A N 1
ATOM 927 C CA . VAL A 1 129 ? -7.164 7.880 -8.024 1.00 95.31 129 VAL A CA 1
ATOM 928 C C . VAL A 1 129 ? -6.692 6.463 -7.750 1.00 95.31 129 VAL A C 1
ATOM 930 O O . VAL A 1 129 ? -5.738 6.256 -6.999 1.00 95.31 129 VAL A O 1
ATOM 933 N N . THR A 1 130 ? -7.367 5.485 -8.352 1.00 96.50 130 THR A N 1
ATOM 934 C CA . THR A 1 130 ? -7.044 4.067 -8.176 1.00 96.50 130 THR A CA 1
ATOM 935 C C . THR A 1 130 ? -6.560 3.423 -9.468 1.00 96.50 130 THR A C 1
ATOM 937 O O . THR A 1 130 ? -6.911 3.861 -10.563 1.00 96.50 130 THR A O 1
ATOM 940 N N . SER A 1 131 ? -5.738 2.386 -9.324 1.00 96.88 131 SER A N 1
ATOM 941 C CA . SER A 1 131 ? -5.202 1.570 -10.412 1.00 96.88 131 SER A CA 1
ATOM 942 C C . SER A 1 131 ? -5.325 0.093 -10.053 1.00 96.88 131 SER A C 1
ATOM 944 O O . SER A 1 131 ? -5.209 -0.286 -8.888 1.00 96.88 131 SER A O 1
ATOM 946 N N . GLY A 1 132 ? -5.613 -0.735 -11.050 1.00 95.12 132 GLY A N 1
ATOM 947 C CA . GLY A 1 132 ? -5.873 -2.158 -10.876 1.00 95.12 132 GLY A CA 1
ATOM 948 C C . GLY A 1 132 ? -6.571 -2.762 -12.099 1.00 95.12 132 GLY A C 1
ATOM 949 O O . GLY A 1 132 ? -6.726 -2.080 -13.119 1.00 95.12 132 GLY A O 1
ATOM 950 N N . PRO A 1 133 ? -7.019 -4.023 -12.018 1.00 96.62 133 PRO A N 1
ATOM 951 C CA . PRO A 1 133 ? -6.904 -4.900 -10.854 1.00 96.62 133 PRO A CA 1
ATOM 952 C C . PRO A 1 133 ? -5.468 -5.409 -10.659 1.00 96.62 133 PRO A C 1
ATOM 954 O O . PRO A 1 133 ? -4.882 -5.980 -11.577 1.00 96.62 133 PRO A O 1
ATOM 957 N N . VAL A 1 134 ? -4.917 -5.212 -9.461 1.00 97.06 134 VAL A N 1
ATOM 958 C CA . VAL A 1 134 ? -3.662 -5.807 -8.994 1.00 97.06 134 VAL A CA 1
ATOM 959 C C . VAL A 1 134 ? -3.881 -7.288 -8.722 1.00 97.06 134 VAL A C 1
ATOM 961 O O . VAL A 1 134 ? -4.817 -7.672 -8.020 1.00 97.06 134 VAL A O 1
ATOM 964 N N . VAL A 1 135 ? -2.985 -8.118 -9.251 1.00 96.00 135 VAL A N 1
ATOM 965 C CA . VAL A 1 135 ? -2.963 -9.563 -9.028 1.00 96.00 135 VAL A CA 1
ATOM 966 C C . VAL A 1 135 ? -1.609 -9.898 -8.419 1.00 96.00 135 VAL A C 1
ATOM 968 O O . VAL A 1 135 ? -0.631 -10.108 -9.126 1.00 96.00 135 VAL A O 1
ATOM 971 N N . PHE A 1 136 ? -1.547 -9.904 -7.088 1.00 95.94 136 PHE A N 1
ATOM 972 C CA . PHE A 1 136 ? -0.313 -10.143 -6.343 1.00 95.94 136 PHE A CA 1
ATOM 973 C C . PHE A 1 136 ? -0.401 -11.470 -5.592 1.00 95.94 136 PHE A C 1
ATOM 975 O O . PHE A 1 136 ? -0.802 -11.522 -4.431 1.00 95.94 136 PHE A O 1
ATOM 982 N N . THR A 1 137 ? -0.084 -12.562 -6.284 1.00 96.38 137 THR A N 1
ATOM 983 C CA . THR A 1 137 ? -0.206 -13.935 -5.760 1.00 96.38 137 THR A CA 1
ATOM 984 C C . THR A 1 137 ? 1.140 -14.621 -5.554 1.00 96.38 137 THR A C 1
ATOM 986 O O . THR A 1 137 ? 1.186 -15.707 -4.980 1.00 96.38 137 THR A O 1
ATOM 989 N N . ALA A 1 138 ? 2.230 -14.011 -6.014 1.00 95.50 138 ALA A N 1
ATOM 990 C CA . ALA A 1 138 ? 3.586 -14.521 -5.876 1.00 95.50 138 ALA A CA 1
ATOM 991 C C . ALA A 1 138 ? 4.563 -13.373 -5.586 1.00 95.50 138 ALA A C 1
ATOM 993 O O . ALA A 1 138 ? 4.268 -12.215 -5.852 1.00 95.50 138 ALA A O 1
ATOM 994 N N . ARG A 1 139 ? 5.734 -13.688 -5.028 1.00 93.69 139 ARG A N 1
ATOM 995 C CA . ARG A 1 139 ? 6.832 -12.716 -4.853 1.00 93.69 139 ARG A CA 1
ATOM 996 C C . ARG A 1 139 ? 7.801 -12.692 -6.035 1.00 93.69 139 ARG A C 1
ATOM 998 O O . ARG A 1 139 ? 8.527 -11.726 -6.192 1.00 93.69 139 ARG A O 1
ATOM 1005 N N . GLU A 1 140 ? 7.763 -13.719 -6.874 1.00 95.75 140 GLU A N 1
ATOM 1006 C CA . GLU A 1 140 ? 8.606 -13.901 -8.058 1.00 95.75 140 GLU A CA 1
ATOM 1007 C C . GLU A 1 140 ? 7.739 -14.435 -9.205 1.00 95.75 140 GLU A C 1
ATOM 1009 O O . GLU A 1 140 ? 6.691 -15.044 -8.967 1.00 95.75 140 GLU A O 1
ATOM 1014 N N . GLY A 1 141 ? 8.180 -14.250 -10.448 1.00 95.75 141 GLY A N 1
ATOM 1015 C CA . GLY A 1 141 ? 7.465 -14.713 -11.639 1.00 95.75 141 GLY A CA 1
ATOM 1016 C C . GLY A 1 141 ? 6.128 -14.002 -11.866 1.00 95.75 141 GLY A C 1
ATOM 1017 O O . GLY A 1 141 ? 5.946 -12.851 -11.480 1.00 95.75 141 GLY A O 1
ATOM 1018 N N . THR A 1 142 ? 5.183 -14.676 -12.525 1.00 96.38 142 THR A N 1
ATOM 1019 C CA . THR A 1 142 ? 3.863 -14.111 -12.856 1.00 96.38 142 THR A CA 1
ATOM 1020 C C . THR A 1 142 ? 3.071 -13.713 -11.605 1.00 96.38 142 THR A C 1
ATOM 1022 O O . THR A 1 142 ? 3.068 -14.444 -10.615 1.00 96.38 142 THR A O 1
ATOM 1025 N N . ASN A 1 143 ? 2.332 -12.603 -11.682 1.00 95.69 143 ASN A N 1
ATOM 1026 C CA . ASN A 1 143 ? 1.532 -12.018 -10.602 1.00 95.69 143 ASN A CA 1
ATOM 1027 C C . ASN A 1 143 ? 2.377 -11.615 -9.377 1.00 95.69 143 ASN A C 1
ATOM 1029 O O . ASN A 1 143 ? 1.988 -11.876 -8.231 1.00 95.69 143 ASN A O 1
ATOM 1033 N N . SER A 1 144 ? 3.548 -11.019 -9.630 1.00 95.00 144 SER A N 1
ATOM 1034 C CA . SER A 1 144 ? 4.495 -10.536 -8.616 1.00 95.00 144 SER A CA 1
ATOM 1035 C C . SER A 1 144 ? 4.630 -9.005 -8.583 1.00 95.00 144 SER A C 1
ATOM 1037 O O . SER A 1 144 ? 3.790 -8.279 -9.123 1.00 95.00 144 SER A O 1
ATOM 1039 N N . PHE A 1 145 ? 5.657 -8.503 -7.885 1.00 93.62 145 PHE A N 1
ATOM 1040 C CA . PHE A 1 145 ? 5.974 -7.075 -7.752 1.00 93.62 145 PHE A CA 1
ATOM 1041 C C . PHE A 1 145 ? 6.105 -6.388 -9.098 1.00 93.62 145 PHE A C 1
ATOM 1043 O O . PHE A 1 145 ? 5.429 -5.396 -9.392 1.00 93.62 145 PHE A O 1
ATOM 1050 N N . ASP A 1 146 ? 6.957 -6.997 -9.907 1.00 94.31 146 ASP A N 1
ATOM 1051 C CA . ASP A 1 146 ? 7.166 -6.692 -11.286 1.00 94.31 146 ASP A CA 1
ATOM 1052 C C . ASP A 1 146 ? 7.341 -8.003 -12.053 1.00 94.31 146 ASP A C 1
ATOM 1054 O O . ASP A 1 146 ? 8.409 -8.575 -12.166 1.00 94.31 146 ASP A O 1
ATOM 1058 N N . ASP A 1 147 ? 6.242 -8.379 -12.661 1.00 94.56 147 ASP A N 1
ATOM 1059 C CA . ASP A 1 147 ? 6.067 -9.286 -13.766 1.00 94.56 147 ASP A CA 1
ATOM 1060 C C . ASP A 1 147 ? 6.934 -9.372 -15.036 1.00 94.56 147 ASP A C 1
ATOM 1062 O O . ASP A 1 147 ? 7.202 -10.446 -15.577 1.00 94.56 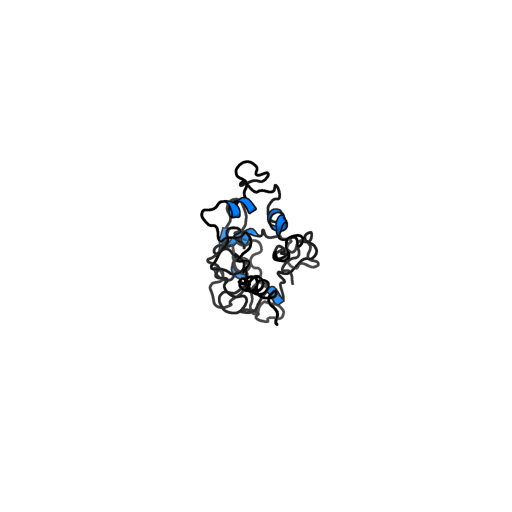147 ASP A O 1
ATOM 1066 N N . GLY A 1 148 ? 7.194 -8.210 -15.633 1.00 93.12 148 GLY A N 1
ATOM 1067 C CA . GLY A 1 148 ? 7.545 -8.061 -17.049 1.00 93.12 148 GLY A CA 1
ATOM 1068 C C . GLY A 1 148 ? 6.495 -8.491 -18.101 1.00 93.12 148 GLY A C 1
ATOM 1069 O O . GLY A 1 148 ? 6.654 -8.120 -19.263 1.00 93.12 148 GLY A O 1
ATOM 1070 N N . VAL A 1 149 ? 5.425 -9.230 -17.763 1.00 94.31 149 VAL A N 1
ATOM 1071 C CA . VAL A 1 149 ? 4.548 -9.889 -18.768 1.00 94.31 149 VAL A CA 1
ATOM 1072 C C . VAL A 1 149 ? 3.066 -9.514 -18.686 1.00 94.31 149 VAL A C 1
ATOM 1074 O O . VAL A 1 149 ? 2.379 -9.431 -19.705 1.00 94.31 149 VAL A O 1
ATOM 1077 N N . SER A 1 150 ? 2.568 -9.276 -17.485 1.00 95.75 150 SER A N 1
ATOM 1078 C CA . SER A 1 150 ? 1.204 -8.895 -17.161 1.00 95.75 150 SER A CA 1
ATOM 1079 C C . SER A 1 150 ? 1.025 -7.381 -17.316 1.00 95.75 150 SER A C 1
ATOM 1081 O O . SER A 1 150 ? 2.005 -6.620 -17.283 1.00 95.75 150 SER A O 1
ATOM 1083 N N . PRO A 1 151 ? -0.225 -6.903 -17.481 1.00 95.94 151 PRO A N 1
ATOM 1084 C CA . PRO A 1 151 ? -0.501 -5.476 -17.599 1.00 95.94 151 PRO A CA 1
ATOM 1085 C C . PRO A 1 151 ? 0.131 -4.672 -16.448 1.00 95.94 151 PRO A C 1
ATOM 1087 O O . PRO A 1 151 ? 0.057 -5.123 -15.302 1.00 95.94 151 PRO A O 1
ATOM 1090 N N . PRO A 1 152 ? 0.689 -3.471 -16.694 1.00 94.06 152 PRO A N 1
ATOM 1091 C CA . PRO A 1 152 ? 1.293 -2.634 -15.650 1.00 94.06 152 PRO A CA 1
ATOM 1092 C C . PRO A 1 152 ? 0.397 -2.415 -14.423 1.00 94.06 152 PRO A C 1
ATOM 1094 O O . PRO A 1 152 ? 0.865 -2.476 -13.291 1.00 94.06 152 PRO A O 1
ATOM 1097 N N . SER A 1 153 ? -0.915 -2.260 -14.629 1.00 95.44 153 SER A N 1
ATOM 1098 C CA . SER A 1 153 ? -1.892 -2.084 -13.546 1.00 95.44 153 SER A CA 1
ATOM 1099 C C . SER A 1 153 ? -2.077 -3.312 -12.647 1.00 95.44 153 SER A C 1
ATOM 1101 O O . SER A 1 153 ? -2.650 -3.179 -11.568 1.00 95.44 153 SER A O 1
ATOM 1103 N N . SER A 1 154 ? -1.606 -4.490 -13.073 1.00 96.06 154 SER A N 1
ATOM 1104 C CA . SER A 1 154 ? -1.720 -5.746 -12.321 1.00 96.06 154 SER A CA 1
ATOM 1105 C C . SER A 1 154 ? -0.525 -6.059 -11.415 1.00 96.06 154 SER A C 1
ATOM 1107 O O . SER A 1 154 ? -0.651 -6.865 -10.497 1.00 96.06 154 SER A O 1
ATOM 1109 N N . ARG A 1 155 ? 0.611 -5.392 -11.640 1.00 95.31 155 ARG A N 1
ATOM 1110 C CA . ARG A 1 155 ? 1.896 -5.585 -10.949 1.00 95.31 155 ARG A CA 1
ATOM 1111 C C . ARG A 1 155 ? 2.011 -4.568 -9.807 1.00 95.31 155 ARG A C 1
ATOM 1113 O O . ARG A 1 155 ? 1.894 -3.372 -10.057 1.00 95.31 155 ARG A O 1
ATOM 1120 N N . ILE A 1 156 ? 2.204 -5.003 -8.558 1.00 93.75 156 ILE A N 1
ATOM 1121 C CA . ILE A 1 156 ? 2.021 -4.131 -7.371 1.00 93.75 156 ILE A CA 1
ATOM 1122 C C . ILE A 1 156 ? 3.017 -2.958 -7.277 1.00 93.75 156 ILE A C 1
ATOM 1124 O O . ILE A 1 156 ? 2.644 -1.898 -6.787 1.00 93.75 156 ILE A O 1
ATOM 1128 N N . CYS A 1 157 ? 4.248 -3.076 -7.775 1.00 91.56 157 CYS A N 1
ATOM 1129 C CA . CYS A 1 157 ? 5.160 -1.923 -7.827 1.00 91.56 157 CYS A CA 1
ATOM 1130 C C . CYS A 1 157 ? 4.845 -1.045 -9.049 1.00 91.56 157 CYS A C 1
ATOM 1132 O O . CYS A 1 157 ? 4.729 0.180 -8.977 1.00 91.56 157 CYS A O 1
ATOM 1134 N N . VAL A 1 158 ? 4.623 -1.691 -10.189 1.00 93.44 158 VAL A N 1
ATOM 1135 C CA . VAL A 1 158 ? 4.493 -1.033 -11.496 1.00 93.44 158 VAL A CA 1
ATOM 1136 C C . VAL A 1 158 ? 3.187 -0.257 -11.633 1.00 93.44 158 VAL A C 1
ATOM 1138 O O . VAL A 1 158 ? 3.157 0.793 -12.268 1.00 93.44 158 VAL A O 1
ATOM 1141 N N . THR A 1 159 ? 2.124 -0.701 -10.965 1.00 94.88 159 THR A N 1
ATOM 1142 C CA . THR A 1 159 ? 0.822 -0.019 -10.942 1.00 94.88 159 THR A CA 1
ATOM 1143 C C . THR A 1 159 ? 0.908 1.425 -10.427 1.00 94.88 159 THR A C 1
ATOM 1145 O O . THR A 1 159 ? 0.048 2.234 -10.776 1.00 94.88 159 THR A O 1
ATOM 1148 N N . CYS A 1 160 ? 1.948 1.765 -9.652 1.00 93.50 160 CYS A N 1
ATOM 1149 C CA . CYS A 1 160 ? 2.293 3.137 -9.274 1.00 93.50 160 CYS A CA 1
ATOM 1150 C C . CYS A 1 160 ? 3.440 3.695 -10.131 1.00 93.50 160 CYS A C 1
ATOM 1152 O O . CYS A 1 160 ? 3.312 4.795 -10.669 1.00 93.50 160 CYS A O 1
ATOM 1154 N N . HIS A 1 161 ? 4.550 2.962 -10.274 1.00 91.06 161 HIS A N 1
ATOM 1155 C CA . HIS A 1 161 ? 5.774 3.484 -10.900 1.00 91.06 161 HIS A CA 1
ATOM 1156 C C . HIS A 1 161 ? 5.651 3.759 -12.412 1.00 91.06 161 HIS A C 1
ATOM 1158 O O . HIS A 1 161 ? 6.361 4.624 -12.926 1.00 91.06 161 HIS A O 1
ATOM 1164 N N . ASP A 1 162 ? 4.711 3.105 -13.102 1.00 91.25 162 ASP A N 1
ATOM 1165 C CA . ASP A 1 162 ? 4.409 3.316 -14.528 1.00 91.25 162 ASP A CA 1
ATOM 1166 C C . ASP A 1 162 ? 3.086 4.079 -14.760 1.00 91.25 162 ASP A C 1
ATOM 1168 O O . ASP A 1 162 ? 2.633 4.273 -15.889 1.00 91.25 162 ASP A O 1
ATOM 1172 N N . ASN A 1 163 ? 2.420 4.535 -13.694 1.00 93.56 163 ASN A N 1
ATOM 1173 C CA . ASN A 1 163 ? 1.132 5.211 -13.819 1.00 93.56 163 ASN A CA 1
ATOM 1174 C C . ASN A 1 163 ? 1.304 6.722 -13.961 1.00 93.56 163 ASN A C 1
ATOM 1176 O O . ASN A 1 163 ? 1.752 7.393 -13.037 1.00 93.56 163 ASN A O 1
ATOM 1180 N N . ALA A 1 164 ? 0.843 7.275 -15.083 1.00 93.75 164 ALA A N 1
ATOM 1181 C CA . ALA A 1 164 ? 0.914 8.709 -15.371 1.00 93.75 164 ALA A CA 1
ATOM 1182 C C . ALA A 1 164 ? 0.156 9.606 -14.375 1.00 93.75 164 ALA A C 1
ATOM 1184 O O . ALA A 1 164 ? 0.401 10.810 -14.326 1.00 93.75 164 ALA A O 1
ATOM 1185 N N . ASN A 1 165 ? -0.763 9.040 -13.588 1.00 92.56 165 ASN A N 1
ATOM 1186 C CA . ASN A 1 165 ? -1.437 9.764 -12.517 1.00 92.56 165 ASN A CA 1
ATOM 1187 C C . ASN A 1 165 ? -0.660 9.711 -11.196 1.00 92.56 165 ASN A C 1
ATOM 1189 O O . ASN A 1 165 ? -1.017 10.436 -10.282 1.00 92.56 165 ASN A O 1
ATOM 1193 N N . ASN A 1 166 ? 0.376 8.890 -11.037 1.00 91.44 166 ASN A N 1
ATOM 1194 C CA . ASN A 1 166 ? 1.157 8.881 -9.803 1.00 91.44 166 ASN A CA 1
ATOM 1195 C C . ASN A 1 166 ? 2.066 10.131 -9.737 1.00 91.44 166 ASN A C 1
ATOM 1197 O O . ASN A 1 166 ? 2.783 10.412 -10.704 1.00 91.44 166 ASN A O 1
ATOM 1201 N N . PRO A 1 167 ? 2.061 10.916 -8.642 1.00 87.81 167 PRO A N 1
ATOM 1202 C CA . PRO A 1 167 ? 2.986 12.030 -8.479 1.00 87.81 167 PRO A CA 1
ATOM 1203 C C . PRO A 1 167 ? 4.435 11.544 -8.576 1.00 87.81 167 PRO A C 1
ATOM 1205 O O . PRO A 1 167 ? 4.803 10.546 -7.968 1.00 87.81 167 PRO A O 1
ATOM 1208 N N . GLY A 1 168 ? 5.253 12.250 -9.357 1.00 81.50 168 GLY A N 1
ATOM 1209 C CA . GLY A 1 168 ? 6.631 11.832 -9.638 1.00 81.50 168 GLY A CA 1
ATOM 1210 C C . GLY A 1 168 ? 6.792 10.947 -10.879 1.00 81.50 168 GLY A C 1
ATOM 1211 O O . GLY A 1 168 ? 7.918 10.588 -11.206 1.00 81.50 168 GLY A O 1
ATOM 1212 N N . PHE A 1 169 ? 5.717 10.634 -11.612 1.00 86.62 169 PHE A N 1
ATOM 1213 C CA . PHE A 1 169 ? 5.825 9.963 -12.909 1.00 86.62 169 PHE A CA 1
ATOM 1214 C C . PHE A 1 169 ? 6.572 10.821 -13.965 1.00 86.62 169 PHE A C 1
ATOM 1216 O O . PHE A 1 169 ? 6.303 12.024 -14.066 1.00 86.62 169 PHE A O 1
ATOM 1223 N N . PRO A 1 170 ? 7.429 10.218 -14.821 1.00 82.25 170 PRO A N 1
ATOM 1224 C CA . PRO A 1 170 ? 7.860 8.820 -14.787 1.00 82.25 170 PRO A CA 1
ATOM 1225 C C . PRO A 1 170 ? 8.956 8.580 -13.746 1.00 82.25 170 PRO A C 1
ATOM 1227 O O . PRO A 1 170 ? 9.911 9.347 -13.632 1.00 82.25 170 PRO A O 1
ATOM 1230 N N . MET A 1 171 ? 8.857 7.453 -13.043 1.00 81.81 171 MET A N 1
ATOM 1231 C CA . MET A 1 171 ? 9.862 7.016 -12.075 1.00 81.81 171 MET A CA 1
ATOM 1232 C C . MET A 1 171 ? 10.866 6.104 -12.794 1.00 81.81 171 MET A C 1
ATOM 1234 O O . MET A 1 171 ? 10.870 4.897 -12.586 1.00 81.81 171 MET A O 1
ATOM 1238 N N . SER A 1 172 ? 11.680 6.680 -13.689 1.00 72.12 172 SER A N 1
ATOM 1239 C CA . SER A 1 172 ? 12.420 5.985 -14.768 1.00 72.12 172 SER A CA 1
ATOM 1240 C C . SER A 1 172 ? 13.228 4.732 -14.381 1.00 72.12 172 SER A C 1
ATOM 1242 O O . SER A 1 172 ? 13.446 3.886 -15.244 1.00 72.12 172 SER A O 1
ATOM 1244 N N . ASN A 1 173 ? 13.641 4.597 -13.116 1.00 76.44 173 ASN A N 1
ATOM 1245 C CA . ASN A 1 173 ? 14.424 3.460 -12.609 1.00 76.44 173 ASN A CA 1
ATOM 1246 C C . ASN A 1 173 ? 13.645 2.531 -11.649 1.00 76.44 173 ASN A C 1
ATOM 1248 O O . ASN A 1 173 ? 14.238 1.613 -11.101 1.00 76.44 173 ASN A O 1
ATOM 1252 N N . HIS A 1 174 ? 12.348 2.764 -11.409 1.00 82.69 174 HIS A N 1
ATOM 1253 C CA . HIS A 1 174 ? 11.567 2.087 -10.354 1.00 82.69 174 HIS A CA 1
ATOM 1254 C C . HIS A 1 174 ? 10.663 0.951 -10.861 1.00 82.69 174 HIS A C 1
ATOM 1256 O O . HIS A 1 174 ? 9.752 0.494 -10.169 1.00 82.69 174 HIS A O 1
ATOM 1262 N N . VAL A 1 175 ? 10.886 0.505 -12.093 1.00 86.31 175 VAL A N 1
ATOM 1263 C CA . VAL A 1 175 ? 10.277 -0.708 -12.642 1.00 86.31 175 VAL A CA 1
ATOM 1264 C C . VAL A 1 175 ? 11.395 -1.679 -12.993 1.00 86.31 175 VAL A C 1
ATOM 1266 O O . VAL A 1 175 ? 12.473 -1.260 -13.424 1.00 86.31 175 VAL A O 1
ATOM 1269 N N . GLY A 1 176 ? 11.146 -2.973 -12.805 1.00 80.44 176 GLY A N 1
ATOM 1270 C CA . GLY A 1 176 ? 12.031 -4.016 -13.297 1.00 80.44 176 GLY A CA 1
ATOM 1271 C C . GLY A 1 176 ? 12.149 -3.886 -14.815 1.00 80.44 176 GLY A C 1
ATOM 1272 O O . GLY A 1 176 ? 11.150 -3.782 -15.529 1.00 80.44 176 GLY A O 1
ATOM 1273 N N . GLY A 1 177 ? 13.378 -3.813 -15.313 1.00 83.56 177 GLY A N 1
ATOM 1274 C CA . GLY A 1 177 ? 13.674 -3.680 -16.735 1.00 83.56 177 GLY A CA 1
ATOM 1275 C C . GLY A 1 177 ? 15.062 -3.093 -16.955 1.00 83.56 177 GLY A C 1
ATOM 1276 O O . GLY A 1 177 ? 15.692 -2.617 -16.018 1.00 83.56 177 GLY A O 1
ATOM 1277 N N . ALA A 1 178 ? 15.520 -3.057 -18.206 1.00 81.75 178 ALA A N 1
ATOM 1278 C CA . ALA A 1 178 ? 16.888 -2.665 -18.574 1.00 81.75 178 ALA A CA 1
ATOM 1279 C C . ALA A 1 178 ? 17.278 -1.195 -18.279 1.00 81.75 178 ALA A C 1
ATOM 1281 O O . ALA A 1 178 ? 18.338 -0.746 -18.703 1.00 81.75 178 ALA A O 1
ATOM 1282 N N . ASN A 1 179 ? 16.427 -0.425 -17.598 1.00 77.88 179 ASN A N 1
ATOM 1283 C CA . ASN A 1 179 ? 16.748 0.914 -17.094 1.00 77.88 179 ASN A CA 1
ATOM 1284 C C . ASN A 1 179 ? 17.096 0.907 -15.593 1.00 77.88 179 ASN A C 1
ATOM 1286 O O . ASN A 1 179 ? 17.366 1.964 -15.029 1.00 77.88 179 ASN A O 1
ATOM 1290 N N . HIS A 1 180 ? 17.092 -0.258 -14.940 1.00 84.69 180 HIS A N 1
ATOM 1291 C CA . HIS A 1 180 ? 17.515 -0.398 -13.549 1.00 84.69 180 HIS A CA 1
ATOM 1292 C C . HIS A 1 180 ? 19.050 -0.259 -13.412 1.00 84.69 180 HIS A C 1
ATOM 1294 O O . HIS A 1 180 ? 19.759 0.030 -14.380 1.00 84.69 180 HIS A O 1
ATOM 1300 N N . VAL A 1 181 ? 19.589 -0.441 -12.198 1.00 78.00 181 VAL A N 1
ATOM 1301 C CA . VAL A 1 181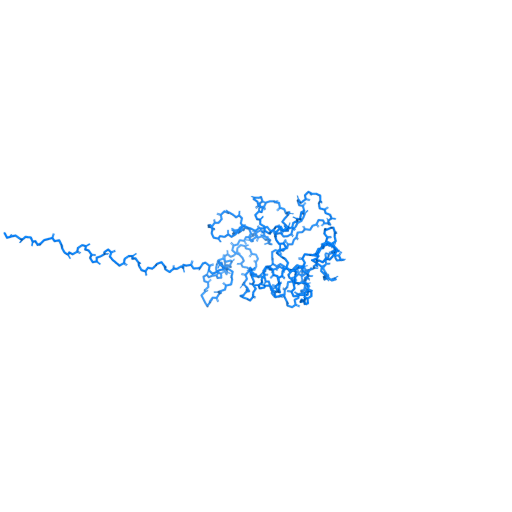 ? 21.031 -0.376 -11.880 1.00 78.00 181 VAL A CA 1
ATOM 1302 C C . VAL A 1 181 ? 21.875 -1.074 -12.953 1.00 78.00 181 VAL A C 1
ATOM 1304 O O . VAL A 1 181 ? 21.738 -2.269 -13.184 1.00 78.00 181 VAL A O 1
ATOM 1307 N N . GLY A 1 182 ? 22.750 -0.315 -13.621 1.00 81.62 182 GLY A N 1
ATOM 1308 C CA . GLY A 1 182 ? 23.689 -0.858 -14.611 1.00 81.62 182 GLY A CA 1
ATOM 1309 C C . GLY A 1 182 ? 23.067 -1.348 -15.925 1.00 81.62 182 GLY A C 1
ATOM 1310 O O . GLY A 1 182 ? 23.803 -1.830 -16.783 1.00 81.62 182 GLY A O 1
ATOM 1311 N N . GLY A 1 183 ? 21.756 -1.182 -16.113 1.00 83.88 183 GLY A N 1
ATOM 1312 C CA . GLY A 1 183 ? 21.015 -1.668 -17.275 1.00 83.88 183 GLY A CA 1
ATOM 1313 C C . GLY A 1 183 ? 20.520 -3.113 -17.161 1.00 83.88 183 GLY A C 1
ATOM 1314 O O . GLY A 1 183 ? 20.052 -3.677 -18.152 1.00 83.88 183 GLY A O 1
ATOM 1315 N N . ASP A 1 184 ? 20.634 -3.713 -15.975 1.00 87.88 184 ASP A N 1
ATOM 1316 C CA . ASP A 1 184 ? 20.169 -5.071 -15.708 1.00 87.88 184 ASP A CA 1
ATOM 1317 C C . ASP A 1 184 ? 18.637 -5.128 -15.599 1.00 87.88 184 ASP A C 1
ATOM 1319 O O . ASP A 1 184 ? 17.990 -4.182 -15.151 1.00 87.88 184 ASP A O 1
ATOM 1323 N N . ASP A 1 185 ? 18.051 -6.252 -16.011 1.00 90.75 185 ASP A N 1
ATOM 1324 C CA . ASP A 1 185 ? 16.615 -6.514 -15.914 1.00 90.75 185 ASP A CA 1
ATOM 1325 C C . ASP A 1 185 ? 16.310 -7.349 -14.661 1.00 90.75 185 ASP A C 1
ATOM 1327 O O . ASP A 1 185 ? 16.816 -8.462 -14.509 1.00 90.75 185 ASP A O 1
ATOM 1331 N N . PHE A 1 186 ? 15.474 -6.801 -13.777 1.00 91.94 186 PHE A N 1
ATOM 1332 C CA . PHE A 1 186 ? 15.038 -7.432 -12.526 1.00 91.94 186 PHE A CA 1
ATOM 1333 C C . PHE A 1 186 ? 13.559 -7.842 -12.546 1.00 91.94 186 PHE A C 1
ATOM 1335 O O . PHE A 1 186 ? 12.990 -8.152 -11.498 1.00 91.94 186 PHE A O 1
ATOM 1342 N N . THR A 1 187 ? 12.912 -7.839 -13.716 1.00 93.31 187 THR A N 1
ATOM 1343 C CA . THR A 1 187 ? 11.565 -8.404 -13.844 1.00 93.31 187 THR A CA 1
ATOM 1344 C C . THR A 1 187 ? 11.540 -9.861 -13.370 1.00 93.31 187 THR A C 1
ATOM 1346 O O . THR A 1 187 ? 12.507 -10.613 -13.486 1.00 93.31 187 THR A O 1
ATOM 1349 N N . SER A 1 188 ? 10.402 -10.267 -12.814 1.00 94.12 188 SER A N 1
ATOM 1350 C CA . SER A 1 188 ? 10.124 -11.569 -12.207 1.00 94.12 188 SER A CA 1
ATOM 1351 C C . SER A 1 188 ? 10.926 -11.922 -10.946 1.00 94.12 188 SER A C 1
ATOM 1353 O O . SER A 1 188 ? 10.778 -13.044 -10.459 1.00 94.12 188 SER A O 1
ATOM 1355 N N . LEU A 1 189 ? 11.728 -11.013 -10.386 1.00 92.75 189 LEU A N 1
ATOM 1356 C CA . LEU A 1 189 ? 12.452 -11.235 -9.129 1.00 92.75 189 LEU A CA 1
ATOM 1357 C C . LEU A 1 189 ? 11.693 -10.684 -7.915 1.00 92.75 189 LEU A C 1
ATOM 1359 O O . LEU A 1 189 ? 10.805 -9.839 -8.043 1.00 92.75 189 LEU A O 1
ATOM 1363 N N . ASP A 1 190 ? 12.077 -11.141 -6.721 1.00 91.44 190 ASP A N 1
ATOM 1364 C CA . ASP A 1 190 ? 11.585 -10.564 -5.472 1.00 91.44 190 ASP A CA 1
ATOM 1365 C C . ASP A 1 190 ? 12.241 -9.197 -5.262 1.00 91.44 190 ASP A C 1
ATOM 1367 O O . ASP A 1 190 ? 13.363 -9.092 -4.759 1.00 91.44 190 ASP A O 1
ATOM 1371 N N . CYS A 1 191 ? 11.527 -8.133 -5.638 1.00 87.69 191 CYS A N 1
ATOM 1372 C CA . CYS A 1 191 ? 11.984 -6.757 -5.456 1.00 87.69 191 CYS A CA 1
ATOM 1373 C C . CYS A 1 191 ? 12.355 -6.460 -3.996 1.00 87.69 191 CYS A C 1
ATOM 1375 O O . CYS A 1 191 ? 13.226 -5.629 -3.751 1.00 87.69 191 CYS A O 1
ATOM 1377 N N . THR A 1 192 ? 11.767 -7.173 -3.027 1.00 85.81 192 THR A N 1
ATOM 1378 C CA . THR A 1 192 ? 12.029 -6.954 -1.599 1.00 85.81 192 THR A CA 1
ATOM 1379 C C . THR A 1 192 ? 13.376 -7.480 -1.120 1.00 85.81 192 THR A C 1
ATOM 1381 O O . THR A 1 192 ? 13.797 -7.152 -0.012 1.00 85.81 192 THR A O 1
ATOM 1384 N N . ALA A 1 193 ? 14.090 -8.236 -1.959 1.00 85.69 193 ALA A N 1
ATOM 1385 C CA . ALA A 1 193 ? 15.472 -8.627 -1.700 1.00 85.69 193 ALA A CA 1
ATOM 1386 C C . ALA A 1 193 ? 16.450 -7.439 -1.776 1.00 85.69 193 ALA A C 1
ATOM 1388 O O . ALA A 1 193 ? 17.498 -7.478 -1.132 1.00 85.69 193 ALA A O 1
ATOM 1389 N N . CYS A 1 194 ? 16.109 -6.400 -2.547 1.00 83.06 194 CYS A N 1
ATOM 1390 C CA . CYS A 1 194 ? 16.912 -5.182 -2.700 1.00 83.06 194 CYS A CA 1
ATOM 1391 C C . CYS A 1 194 ? 16.192 -3.924 -2.185 1.00 83.06 194 CYS A C 1
ATOM 1393 O O . CYS A 1 194 ? 16.854 -3.034 -1.671 1.00 83.06 194 CYS A O 1
ATOM 1395 N N . HIS A 1 195 ? 14.859 -3.873 -2.268 1.00 81.62 195 HIS A N 1
ATOM 1396 C CA . HIS A 1 195 ? 14.002 -2.820 -1.710 1.00 81.62 195 HIS A CA 1
ATOM 1397 C C . HIS A 1 195 ? 13.282 -3.354 -0.478 1.00 81.62 195 HIS A C 1
ATOM 1399 O O . HIS A 1 195 ? 12.149 -3.830 -0.551 1.00 81.62 195 HIS A O 1
ATOM 1405 N N . THR A 1 196 ? 13.959 -3.370 0.659 1.00 73.25 196 THR A N 1
ATOM 1406 C CA . THR A 1 196 ? 13.497 -4.129 1.819 1.00 73.25 196 THR A CA 1
ATOM 1407 C C . THR A 1 196 ? 12.171 -3.604 2.386 1.00 73.25 196 THR A C 1
ATOM 1409 O O . THR A 1 196 ? 12.027 -2.450 2.777 1.00 73.25 196 THR A O 1
ATOM 1412 N N . HIS A 1 197 ? 11.191 -4.507 2.495 1.00 66.69 197 HIS A N 1
ATOM 1413 C CA . HIS A 1 197 ? 9.933 -4.303 3.235 1.00 66.69 197 HIS A CA 1
ATOM 1414 C C . HIS A 1 197 ? 10.062 -4.739 4.708 1.00 66.69 197 HIS A C 1
ATOM 1416 O O . HIS A 1 197 ? 9.097 -5.204 5.322 1.00 66.69 197 HIS A O 1
ATOM 1422 N N . SER A 1 198 ? 11.271 -4.731 5.260 1.00 55.03 198 SER A N 1
ATOM 1423 C CA . SER A 1 198 ? 11.575 -5.422 6.510 1.00 55.03 198 SER A CA 1
ATOM 1424 C C . SER A 1 198 ? 12.104 -4.464 7.555 1.00 55.03 198 SER A C 1
ATOM 1426 O O . SER A 1 198 ? 13.153 -3.873 7.334 1.00 55.03 198 SER A O 1
ATOM 1428 N N . LEU A 1 199 ? 11.400 -4.434 8.696 1.00 55.75 199 LEU A N 1
ATOM 1429 C CA . LEU A 1 199 ? 11.898 -4.046 10.015 1.00 55.75 199 LEU A CA 1
ATOM 1430 C C . LEU A 1 199 ? 12.838 -2.850 9.966 1.00 55.75 199 LEU A C 1
ATOM 1432 O O . LEU A 1 199 ? 14.047 -2.993 10.159 1.00 55.75 199 LEU A O 1
ATOM 1436 N N . ASP A 1 200 ? 12.252 -1.671 9.817 1.00 53.75 200 ASP A N 1
ATOM 1437 C CA . ASP A 1 200 ? 12.872 -0.587 10.538 1.00 53.75 200 ASP A CA 1
ATOM 1438 C C . ASP A 1 200 ? 12.784 -0.946 12.030 1.00 53.75 200 ASP A C 1
ATOM 1440 O O . ASP A 1 200 ? 11.696 -1.157 12.578 1.00 53.75 200 ASP A O 1
ATOM 1444 N N . ALA A 1 201 ? 13.935 -1.166 12.666 1.00 54.84 201 ALA A N 1
ATOM 1445 C CA . ALA A 1 201 ? 13.971 -1.323 14.116 1.00 54.84 201 ALA A CA 1
ATOM 1446 C C . ALA A 1 201 ? 13.546 -0.012 14.801 1.00 54.84 201 ALA A C 1
ATOM 1448 O O . ALA A 1 201 ? 13.168 -0.026 15.975 1.00 54.84 201 ALA A O 1
ATOM 1449 N N . ASP A 1 202 ? 13.600 1.092 14.055 1.00 68.88 202 ASP A N 1
ATOM 1450 C CA . ASP A 1 202 ? 13.174 2.416 14.431 1.00 68.88 202 ASP A CA 1
ATOM 1451 C C . ASP A 1 202 ? 11.863 2.790 13.716 1.00 68.88 202 ASP A C 1
ATOM 1453 O O . ASP A 1 202 ? 11.815 3.346 12.632 1.00 68.88 202 ASP A O 1
ATOM 1457 N N . LEU A 1 203 ? 10.734 2.532 14.370 1.00 67.44 203 LEU A N 1
ATOM 1458 C CA . LEU A 1 203 ? 9.411 2.965 13.897 1.00 67.44 203 LEU A CA 1
ATOM 1459 C C . LEU A 1 203 ? 9.236 4.500 13.786 1.00 67.44 203 LEU A C 1
ATOM 1461 O O . LEU A 1 203 ? 8.134 4.956 13.473 1.00 67.44 203 LEU A O 1
ATOM 1465 N N . TYR A 1 204 ? 10.268 5.292 14.096 1.00 73.38 204 TYR A N 1
ATOM 1466 C CA . TYR A 1 204 ? 10.275 6.743 13.946 1.00 73.38 204 TYR A CA 1
ATOM 1467 C C . TYR A 1 204 ? 10.969 7.224 12.670 1.00 73.38 204 TYR A C 1
ATOM 1469 O O . TYR A 1 204 ? 10.932 8.431 12.428 1.00 73.38 204 TYR A O 1
ATOM 1477 N N . THR A 1 205 ? 11.555 6.331 11.867 1.00 79.69 205 THR A N 1
ATOM 1478 C CA . THR A 1 205 ? 12.126 6.674 10.562 1.00 79.69 205 THR A CA 1
ATOM 1479 C C . THR A 1 205 ? 11.226 6.234 9.406 1.00 79.69 205 THR A C 1
ATOM 1481 O O . THR A 1 205 ? 10.596 5.177 9.396 1.00 79.69 205 THR A O 1
ATOM 1484 N N . GLU A 1 206 ? 11.099 7.119 8.424 1.00 84.06 206 GLU A N 1
ATOM 1485 C CA . GLU A 1 206 ? 10.354 6.923 7.187 1.00 84.06 206 GLU A CA 1
ATOM 1486 C C . GLU A 1 206 ? 11.336 6.706 6.021 1.00 84.06 206 GLU A C 1
ATOM 1488 O O . GLU A 1 206 ? 11.504 7.553 5.139 1.00 84.06 206 GLU A O 1
ATOM 1493 N N . ASP A 1 207 ? 12.014 5.560 6.035 1.00 78.94 207 ASP A N 1
ATOM 1494 C CA . ASP A 1 207 ? 13.022 5.171 5.038 1.00 78.94 207 ASP A CA 1
ATOM 1495 C C . ASP A 1 207 ? 12.773 3.780 4.415 1.00 78.94 207 ASP A C 1
ATOM 1497 O O . ASP A 1 207 ? 13.610 3.235 3.688 1.00 78.94 207 ASP A O 1
ATOM 1501 N N . GLY A 1 208 ? 11.597 3.202 4.677 1.00 77.38 208 GLY A N 1
ATOM 1502 C CA . GLY A 1 208 ? 11.239 1.875 4.201 1.00 77.38 208 GLY A CA 1
ATOM 1503 C C . GLY A 1 208 ? 11.181 1.787 2.674 1.00 77.38 208 GLY A C 1
ATOM 1504 O O . GLY A 1 208 ? 10.641 2.661 1.993 1.00 77.38 208 GLY A O 1
ATOM 1505 N N . PHE A 1 209 ? 11.665 0.655 2.150 1.00 76.31 209 PHE A N 1
ATOM 1506 C CA . PHE A 1 209 ? 11.667 0.284 0.730 1.00 76.31 209 PHE A CA 1
ATOM 1507 C C . PHE A 1 209 ? 12.588 1.151 -0.152 1.00 76.31 209 PHE A C 1
ATOM 1509 O O . PHE A 1 209 ? 12.472 1.127 -1.382 1.00 76.31 209 PHE A O 1
ATOM 1516 N N . MET A 1 210 ? 13.533 1.870 0.454 1.00 73.38 210 MET A N 1
ATOM 1517 C CA . MET A 1 210 ? 14.609 2.555 -0.261 1.00 73.38 210 MET A CA 1
ATOM 1518 C C . MET A 1 210 ? 15.821 1.627 -0.472 1.00 73.38 210 MET A C 1
ATOM 1520 O O . MET A 1 210 ? 16.140 0.852 0.432 1.00 73.38 210 MET A O 1
ATOM 1524 N N . PRO A 1 211 ? 16.461 1.647 -1.659 1.00 60.41 211 PRO A N 1
ATOM 1525 C CA . PRO A 1 211 ? 17.660 0.858 -1.964 1.00 60.41 211 PRO A CA 1
ATOM 1526 C C . PRO A 1 211 ? 18.947 1.432 -1.358 1.00 60.41 211 PRO A C 1
ATOM 1528 O O . PRO A 1 211 ? 19.085 2.672 -1.341 1.00 60.41 211 PRO A O 1
#

Sequence (211 aa):
MKTGVFFTAVLGLLLLFFISGAVWADAGPHGGYTDTPDACATCHRTHTAPGPRLLNSDATGNEFCYTCHNGTGASATPVVSTHANTDFANSAEAAFSLACTQCHDPHGNASALAIVREYVQVQAGASPVTSGPVVFTAREGTNSFDDGVSPPSSRICVTCHDNANNPGFPMSNHVGGANHVGGDDFTSLDCTACHTHSLDADLYTEDGFMP

Organism: NCBI:txid652676

pLDDT: mean 82.04, std 15.5, range [41.34, 97.06]

Foldseek 3Di:
DDDDDPDPPPVVPVVPPPPPPPPDCPPPLAAPDDPDCPSVVVFADDPDQPPPPRGVDVQDFCRSVCVQQVPPHDPPRHNFAWQWCQQPPPDPDPGDTDTPQQFADSNADPQAPPRGACWGFLADDPDTDTAHNARHHDLFEPSHQAHVPDDLSNHRQSVNCVDPPRPPPVPQQRHAALSHVPRHGQGRHRLCVVQPRHDPVDNPDRRHRPD

InterPro domains:
  IPR010177 Doubled CXXCH motif [PF09699] (38-72)
  IPR010177 Doubled CXXCH motif [TIGR01905] (38-71)
  IPR036280 Multiheme cytochrome superfamily [SSF48695] (34-197)

Secondary structure (DSSP, 8-state):
------SSSSTTSTTSSS--------STTSS---S-THHHHTTB-TTT--SGGGBSSS--THHHHHHHHSS-S-TTSPP---SB-SS-TT-SSPP-B--HHHHB-TT--TTSGGGB-SSEEEE-SSS-EEE-------SSSTTSTT-SSS-GGGSTTHHHHT-TTSTT---TTSSSSTTSGGG---TTS-GGGTS--S--S-TT---TT--